Protein AF-0000000067023247 (afdb_homodimer)

InterPro domains:
  IPR000307 Small ribosomal subunit protein bS16 [PF00886] (17-75)
  IPR000307 Small ribosomal subunit protein bS16 [PTHR12919] (14-116)
  IPR023803 Small ribosomal subunit protein bS16 domain superfamily [G3DSA:3.30.1320.10] (2-120)
  IPR023803 Small ribosomal subunit protein bS16 domain superfamily [SSF54565] (12-105)

Organism: Dracunculus medinensis (NCBI:txid318479)

Nearest PDB structures (foldseek):
  6nf8-assembly1_P  TM=7.178E-01  e=1.744E-08  Bos taurus
  7a5g-assembly1_M6  TM=6.606E-01  e=3.686E-08  Homo sapiens
  8phj-assembly1_P  TM=8.901E-01  e=1.219E-05  Escherichia coli
  8a22-assembly1_Bp  TM=8.148E-01  e=5.418E-06  Polytomella magna
  7m4u-assembly1_p  TM=8.679E-01  e=5.447E-05  Acinetobacter baumannii AB0057

Foldseek 3Di:
DFLPQPQWAWEWDWAWDDDPVFTWTWTFTATDCVVHDDHDVRGPDTFWIWGPAADPVGDTDIDGNVVVVCCSCPVRVHHYDLVVLQVVLVVVVVVVPPRDPSVVVVVVVVVVNVVSRVVD/DALPQPQFAWEWDWAWDDDPVFTWTWTFTATDCVVHDDHDVRGPDTFWIWGPAADPVGDTDIDGNVVVVCCSCPVRVHHYDLVVLQVVLVVVVVVVDPRPPSVVVVVVVVVVVVVSRVVD

Solvent-accessible surface area (backbone atoms only — not comparable to full-atom values): 12558 Å² total; per-residue (Å²): 96,72,31,75,69,72,75,74,38,34,28,34,35,77,30,80,48,29,35,91,93,48,62,28,32,31,32,26,34,28,60,26,66,92,78,45,78,88,43,70,51,53,36,75,42,40,35,25,35,39,35,83,58,57,26,80,83,69,42,63,42,55,18,52,15,61,70,59,46,49,43,38,46,68,74,59,57,32,45,69,35,63,72,48,45,35,51,52,24,56,56,45,25,71,72,68,43,80,58,56,53,41,63,54,51,45,47,47,50,49,48,50,50,51,49,44,39,68,73,42,98,75,33,77,68,73,74,75,39,32,30,35,34,78,31,80,47,30,34,91,93,50,61,28,33,30,32,27,33,27,60,24,66,92,78,45,75,89,44,72,49,51,36,76,42,39,34,25,35,38,34,83,58,56,26,80,83,69,41,63,43,56,17,51,16,61,70,58,46,48,43,39,45,70,75,60,56,32,46,68,34,63,71,49,46,36,52,52,24,55,56,46,23,70,72,68,43,79,58,57,53,43,64,55,51,44,48,47,49,49,48,49,50,51,50,45,39,67,71,47

Sequence (240 aa):
MRFAKSIGRPSIGFVLAGCRNRPFYLICVLPDRTLGRHYRGSAIEQVGCFDPLPNFRNEKLVALDIGRLKYWIGVRNANISVSVLELLGKLVGLSGLLPIHPKTYIRSQAYRKAALEAQSMRFAKSIGRPSIGFVLAGCRNRPFYLICVLPDRTLGRHYRGSAIEQVGCFDPLPNFRNEKLVALDIGRLKYWIGVRNANISVSVLELLGKLVGLSGLLPIHPKTYIRSQAYRKAALEAQS

pLDDT: mean 81.83, std 18.12, range [28.64, 98.31]

Radius of gyration: 20.43 Å; Cα contacts (8 Å, |Δi|>4): 451; chains: 2; bounding box: 37×73×38 Å

Structure (mmCIF, N/CA/C/O backbone):
data_AF-0000000067023247-model_v1
#
loop_
_entity.id
_entity.type
_entity.pdbx_description
1 polymer 'Small ribosomal subunit protein bS16m'
#
loop_
_atom_site.group_PDB
_atom_site.id
_atom_site.type_symbol
_atom_site.label_atom_id
_atom_site.label_alt_id
_atom_site.label_comp_id
_atom_site.label_asym_id
_atom_site.label_entity_id
_atom_site.label_seq_id
_atom_site.pdbx_PDB_ins_code
_atom_site.Cartn_x
_atom_site.Cartn_y
_atom_site.Cartn_z
_atom_site.occupancy
_atom_site.B_iso_or_equiv
_atom_site.auth_seq_id
_atom_site.auth_comp_id
_atom_site.auth_asym_id
_atom_site.auth_atom_id
_atom_site.pdbx_PDB_model_num
ATOM 1 N N . MET A 1 1 ? -3.83 37.344 15.828 1 29.16 1 MET A N 1
ATOM 2 C CA . MET A 1 1 ? -4.758 36.25 16.109 1 29.16 1 MET A CA 1
ATOM 3 C C . MET A 1 1 ? -4.328 34.969 15.406 1 29.16 1 MET A C 1
ATOM 5 O O . MET A 1 1 ? -4.223 34.938 14.18 1 29.16 1 MET A O 1
ATOM 9 N N . ARG A 1 2 ? -3.412 34.281 15.852 1 39.38 2 ARG A N 1
ATOM 10 C CA . ARG A 1 2 ? -2.768 33.094 15.258 1 39.38 2 ARG A CA 1
ATOM 11 C C . ARG A 1 2 ? -3.803 32.125 14.703 1 39.38 2 ARG A C 1
ATOM 13 O O . ARG A 1 2 ? -4.844 31.891 15.32 1 39.38 2 ARG A O 1
ATOM 20 N N . PHE A 1 3 ? -4.059 31.938 13.32 1 40.56 3 PHE A N 1
ATOM 21 C CA . PHE A 1 3 ? -4.914 30.953 12.672 1 40.56 3 PHE A CA 1
ATOM 22 C C . PHE A 1 3 ? -5.09 29.719 13.555 1 40.56 3 PHE A C 1
ATOM 24 O O . PHE A 1 3 ? -4.125 29.234 14.156 1 40.56 3 PHE A O 1
ATOM 31 N N . ALA A 1 4 ? -6.145 29.672 14.359 1 42.81 4 ALA A N 1
ATOM 32 C CA . ALA A 1 4 ? -6.527 28.516 15.164 1 42.81 4 ALA A CA 1
ATOM 33 C C . ALA A 1 4 ? -5.973 27.219 14.57 1 42.81 4 ALA A C 1
ATOM 35 O O . ALA A 1 4 ? -6.277 26.875 13.43 1 42.81 4 ALA A O 1
ATOM 36 N N . LYS A 1 5 ? -4.777 26.906 14.672 1 50.34 5 LYS A N 1
ATOM 37 C CA . LYS A 1 5 ? -4.059 25.672 14.344 1 50.34 5 LYS A CA 1
ATOM 38 C C . LYS A 1 5 ? -4.996 24.469 14.375 1 50.34 5 LYS A C 1
ATOM 40 O O . LYS A 1 5 ? -5.84 24.359 15.266 1 50.34 5 LYS A O 1
ATOM 45 N N . SER A 1 6 ? -5.645 24 13.109 1 56.03 6 SER A N 1
ATOM 46 C CA . SER A 1 6 ? -6.383 22.766 12.922 1 56.03 6 SER A CA 1
ATOM 47 C C . SER A 1 6 ? -5.914 21.688 13.891 1 56.03 6 SER A C 1
ATOM 49 O O . SER A 1 6 ? -5.18 20.766 13.508 1 56.03 6 SER A O 1
ATOM 51 N N . ILE A 1 7 ? -5.82 21.969 15.102 1 64.75 7 ILE A N 1
ATOM 52 C CA . ILE A 1 7 ? -5.434 21.031 16.156 1 64.75 7 ILE A CA 1
ATOM 53 C C . ILE A 1 7 ? -6.258 19.75 16.031 1 64.75 7 ILE A C 1
ATOM 55 O O . ILE A 1 7 ? -7.477 19.812 15.867 1 64.75 7 ILE A O 1
ATOM 59 N N . GLY A 1 8 ? -5.699 18.75 15.719 1 80.25 8 GLY A N 1
ATOM 60 C CA . GLY A 1 8 ? -6.371 17.469 15.773 1 80.25 8 GLY A CA 1
ATOM 61 C C . GLY A 1 8 ? -6.695 16.906 14.398 1 80.25 8 GLY A C 1
ATOM 62 O O . GLY A 1 8 ? -7.23 15.805 14.289 1 80.25 8 GLY A O 1
ATOM 63 N N . ARG A 1 9 ? -6.371 17.781 13.367 1 88.31 9 ARG A N 1
ATOM 64 C CA . ARG A 1 9 ? -6.699 17.281 12.031 1 88.31 9 ARG A CA 1
ATOM 65 C C . ARG A 1 9 ? -5.625 16.328 11.523 1 88.31 9 ARG A C 1
ATOM 67 O O . ARG A 1 9 ? -4.438 16.656 11.531 1 88.31 9 ARG A O 1
ATOM 74 N N . PRO A 1 10 ? -6.02 15.188 11.008 1 94.25 10 PRO A N 1
ATOM 75 C CA . PRO A 1 10 ? -5.031 14.234 10.492 1 94.25 10 PRO A CA 1
ATOM 76 C C . PRO A 1 10 ? -4.438 14.672 9.148 1 94.25 10 PRO A C 1
ATOM 78 O O . PRO A 1 10 ? -4.984 15.555 8.484 1 94.25 10 PRO A O 1
ATOM 81 N N . SER A 1 11 ? -3.27 14.188 8.875 1 96.31 11 SER A N 1
ATOM 82 C CA . SER A 1 11 ? -2.617 14.477 7.602 1 96.31 11 SER A CA 1
ATOM 83 C C . SER A 1 11 ? -2.242 13.195 6.871 1 96.31 11 SER A C 1
ATOM 85 O O . SER A 1 11 ? -2.027 12.156 7.5 1 96.31 11 SER A O 1
ATOM 87 N N . ILE A 1 12 ? -2.295 13.312 5.59 1 97.31 12 ILE A N 1
ATOM 88 C CA . ILE A 1 12 ? -1.828 12.219 4.742 1 97.31 12 ILE A CA 1
ATOM 89 C C . ILE A 1 12 ? -0.475 12.578 4.133 1 97.31 12 ILE A C 1
ATOM 91 O O . ILE A 1 12 ? -0.333 13.625 3.496 1 97.31 12 ILE A O 1
ATOM 95 N N . GLY A 1 13 ? 0.523 11.75 4.43 1 97.5 13 GLY A N 1
ATOM 96 C CA . GLY A 1 13 ? 1.868 12.039 3.957 1 97.5 13 GLY A CA 1
ATOM 97 C C . GLY A 1 13 ? 2.693 10.789 3.705 1 97.5 13 GLY A C 1
ATOM 98 O O . GLY A 1 13 ? 2.258 9.68 4.012 1 97.5 13 GLY A O 1
ATOM 99 N N . PHE A 1 14 ? 3.881 11.062 3.154 1 97.06 14 PHE A N 1
ATOM 100 C CA . PHE A 1 14 ? 4.836 9.984 2.936 1 97.06 14 PHE A CA 1
ATOM 101 C C . PHE A 1 14 ? 5.57 9.641 4.227 1 97.06 14 PHE A C 1
ATOM 103 O O . PHE A 1 14 ? 5.93 10.531 4.996 1 97.06 14 PHE A O 1
ATOM 110 N N . VAL A 1 15 ? 5.688 8.383 4.43 1 95.88 15 VAL A N 1
ATOM 111 C CA . VAL A 1 15 ? 6.551 7.867 5.488 1 95.88 15 VAL A CA 1
ATOM 112 C C . VAL A 1 15 ? 7.578 6.91 4.895 1 95.88 15 VAL A C 1
ATOM 114 O O . VAL A 1 15 ? 7.223 5.98 4.164 1 95.88 15 VAL A O 1
ATOM 117 N N . LEU A 1 16 ? 8.836 7.191 5.176 1 93.75 16 LEU A N 1
ATOM 118 C CA . LEU A 1 16 ? 9.891 6.34 4.641 1 93.75 16 LEU A CA 1
ATOM 119 C C . LEU A 1 16 ? 9.875 4.969 5.301 1 93.75 16 LEU A C 1
ATOM 121 O O . LEU A 1 16 ? 9.844 4.867 6.531 1 93.75 16 LEU A O 1
ATOM 125 N N . ALA A 1 17 ? 9.82 3.891 4.531 1 94 17 ALA A N 1
ATOM 126 C CA . ALA A 1 17 ? 9.82 2.527 5.051 1 94 17 ALA A CA 1
ATOM 127 C C . ALA A 1 17 ? 10.984 1.72 4.473 1 94 17 ALA A C 1
ATOM 129 O O . ALA A 1 17 ? 11.336 0.661 5 1 94 17 ALA A O 1
ATOM 130 N N . GLY A 1 18 ? 11.594 2.15 3.436 1 92 18 GLY A N 1
ATOM 131 C CA . GLY A 1 18 ? 12.711 1.453 2.822 1 92 18 GLY A CA 1
ATOM 132 C C . GLY A 1 18 ? 14.031 1.705 3.529 1 92 18 GLY A C 1
ATOM 133 O O . GLY A 1 18 ? 14.055 2.188 4.664 1 92 18 GLY A O 1
ATOM 134 N N . CYS A 1 19 ? 15.094 1.196 2.863 1 92.25 19 CYS A N 1
ATOM 135 C CA . CYS A 1 19 ? 16.453 1.345 3.375 1 92.25 19 CYS A CA 1
ATOM 136 C C . CYS A 1 19 ? 17.172 2.502 2.689 1 92.25 19 CYS A C 1
ATOM 138 O O . CYS A 1 19 ? 16.641 3.082 1.734 1 92.25 19 CYS A O 1
ATOM 140 N N . ARG A 1 20 ? 18.281 2.83 3.154 1 88 20 ARG A N 1
ATOM 141 C CA . ARG A 1 20 ? 19.031 3.982 2.668 1 88 20 ARG A CA 1
ATOM 142 C C . ARG A 1 20 ? 19.281 3.877 1.167 1 88 20 ARG A C 1
ATOM 144 O O . ARG A 1 20 ? 19.078 4.84 0.427 1 88 20 ARG A O 1
ATOM 151 N N . ASN A 1 21 ? 19.656 2.729 0.679 1 89.62 21 ASN A N 1
ATOM 152 C CA . ASN A 1 21 ? 20.047 2.572 -0.722 1 89.62 21 ASN A CA 1
ATOM 153 C C . ASN A 1 21 ? 18.844 2.158 -1.58 1 89.62 21 ASN A C 1
ATOM 155 O O . ASN A 1 21 ? 18.953 2.088 -2.805 1 89.62 21 ASN A O 1
ATOM 159 N N . ARG A 1 22 ? 17.75 1.931 -0.921 1 91.38 22 ARG A N 1
ATOM 160 C CA . ARG A 1 22 ? 16.547 1.548 -1.647 1 91.38 22 ARG A CA 1
ATOM 161 C C . ARG A 1 22 ? 15.297 2.109 -0.972 1 91.38 22 ARG A C 1
ATOM 163 O O . ARG A 1 22 ? 14.531 1.364 -0.356 1 91.38 22 ARG A O 1
ATOM 170 N N . PRO A 1 23 ? 15.172 3.443 -1.161 1 93.62 23 PRO A N 1
ATOM 171 C CA . PRO A 1 23 ? 14.047 4.078 -0.47 1 93.62 23 PRO A CA 1
ATOM 172 C C . PRO A 1 23 ? 12.695 3.564 -0.955 1 93.62 23 PRO A C 1
ATOM 174 O O . PRO A 1 23 ? 12.555 3.182 -2.119 1 93.62 23 PRO A O 1
ATOM 177 N N . PHE A 1 24 ? 11.781 3.504 -0.102 1 94.62 24 PHE A N 1
ATOM 178 C CA . PHE A 1 24 ? 10.391 3.133 -0.309 1 94.62 24 PHE A CA 1
ATOM 179 C C . PHE A 1 24 ? 9.477 3.924 0.618 1 94.62 24 PHE A C 1
ATOM 181 O O . PHE A 1 24 ? 9.789 4.121 1.792 1 94.62 24 PHE A O 1
ATOM 188 N N . TYR A 1 25 ? 8.312 4.336 0.04 1 96.69 25 TYR A N 1
ATOM 189 C CA . TYR A 1 25 ? 7.48 5.23 0.833 1 96.69 25 TYR A CA 1
ATOM 190 C C . TYR A 1 25 ? 6.098 4.633 1.059 1 96.69 25 TYR A C 1
ATOM 192 O O . TYR A 1 25 ? 5.52 4.027 0.151 1 96.69 25 TYR A O 1
ATOM 200 N N . LEU A 1 26 ? 5.664 4.832 2.262 1 97.25 26 LEU A N 1
ATOM 201 C CA . LEU A 1 26 ? 4.273 4.555 2.607 1 97.25 26 LEU A CA 1
ATOM 202 C C . LEU A 1 26 ? 3.438 5.828 2.557 1 97.25 26 LEU A C 1
ATOM 204 O O . LEU A 1 26 ? 3.959 6.926 2.758 1 97.25 26 LEU A O 1
ATOM 208 N N . ILE A 1 27 ? 2.279 5.621 2.137 1 98.19 27 ILE A N 1
ATOM 209 C CA . ILE A 1 27 ? 1.305 6.695 2.271 1 98.19 27 ILE A CA 1
ATOM 210 C C . ILE A 1 27 ? 0.433 6.453 3.502 1 98.19 27 ILE A C 1
ATOM 212 O O . ILE A 1 27 ? -0.357 5.504 3.533 1 98.19 27 ILE A O 1
ATOM 216 N N . CYS A 1 28 ? 0.619 7.352 4.516 1 98.19 28 CYS A N 1
ATOM 217 C CA . CYS A 1 28 ? -0.005 7.102 5.812 1 98.19 28 CYS A CA 1
ATOM 218 C C . CYS A 1 28 ? -0.865 8.281 6.238 1 98.19 28 CYS A C 1
ATOM 220 O O . CYS A 1 28 ? -0.624 9.414 5.816 1 98.19 28 CYS A O 1
ATOM 222 N N . VAL A 1 29 ? -1.883 7.902 6.984 1 97.75 29 VAL A N 1
ATOM 223 C CA . VAL A 1 29 ? -2.609 8.906 7.754 1 97.75 29 VAL A CA 1
ATOM 224 C C . VAL A 1 29 ? -1.9 9.148 9.086 1 97.75 29 VAL A C 1
ATOM 226 O O . VAL A 1 29 ? -1.659 8.211 9.852 1 97.75 29 VAL A O 1
ATOM 229 N N . LEU A 1 30 ? -1.548 10.344 9.328 1 96.69 30 LEU A N 1
ATOM 230 C CA . LEU A 1 30 ? -0.732 10.719 10.477 1 96.69 30 LEU A CA 1
ATOM 231 C C . LEU A 1 30 ? -1.476 11.703 11.375 1 96.69 30 LEU A C 1
ATOM 233 O O . LEU A 1 30 ? -2.26 12.523 10.883 1 96.69 30 LEU A O 1
ATOM 237 N N . PRO A 1 31 ? -1.263 11.547 12.641 1 93.5 31 PRO A N 1
ATOM 238 C CA . PRO A 1 31 ? -1.896 12.531 13.523 1 93.5 31 PRO A CA 1
ATOM 239 C C . PRO A 1 31 ? -1.37 13.945 13.305 1 93.5 31 PRO A C 1
ATOM 241 O O . PRO A 1 31 ? -0.383 14.141 12.586 1 93.5 31 PRO A O 1
ATOM 244 N N . ASP A 1 32 ? -2.072 14.844 13.914 1 89.25 32 ASP A N 1
ATOM 245 C CA . ASP A 1 32 ? -1.633 16.234 13.836 1 89.25 32 ASP A CA 1
ATOM 246 C C . ASP A 1 32 ? -0.176 16.375 14.273 1 89.25 32 ASP A C 1
ATOM 248 O O . ASP A 1 32 ? 0.246 15.75 15.25 1 89.25 32 ASP A O 1
ATOM 252 N N . ARG A 1 33 ? 0.576 17.094 13.555 1 83.19 33 ARG A N 1
ATOM 253 C CA . ARG A 1 33 ? 2 17.281 13.812 1 83.19 33 ARG A CA 1
ATOM 254 C C . ARG A 1 33 ? 2.238 17.828 15.219 1 83.19 33 ARG A C 1
ATOM 256 O O . ARG A 1 33 ? 3.305 17.625 15.797 1 83.19 33 ARG A O 1
ATOM 263 N N . THR A 1 34 ? 1.235 18.562 15.75 1 82.75 34 THR A N 1
ATOM 264 C CA . THR A 1 34 ? 1.346 19.141 17.094 1 82.75 34 THR A CA 1
ATOM 265 C C . THR A 1 34 ? 1.384 18.047 18.156 1 82.75 34 THR A C 1
ATOM 267 O O . THR A 1 34 ? 1.845 18.281 19.266 1 82.75 34 THR A O 1
ATOM 270 N N . LEU A 1 35 ? 0.982 16.891 17.719 1 78.94 35 LEU A N 1
ATOM 271 C CA . LEU A 1 35 ? 0.864 15.805 18.672 1 78.94 35 LEU A CA 1
ATOM 272 C C . LEU A 1 35 ? 2.137 14.961 18.703 1 78.94 35 LEU A C 1
ATOM 274 O O . LEU A 1 35 ? 2.355 14.188 19.641 1 78.94 35 LEU A O 1
ATOM 278 N N . GLY A 1 36 ? 3.033 15.117 17.625 1 80.44 36 GLY A N 1
ATOM 279 C CA . GLY A 1 36 ? 4.266 14.344 17.641 1 80.44 36 GLY A CA 1
ATOM 280 C C . GLY A 1 36 ? 4.922 14.227 16.281 1 80.44 36 GLY A C 1
ATOM 281 O O . GLY A 1 36 ? 4.418 14.766 15.297 1 80.44 36 GLY A O 1
ATOM 282 N N . ARG A 1 37 ? 6.023 13.5 16.359 1 86.75 37 ARG A N 1
ATOM 283 C CA . ARG A 1 37 ? 6.777 13.266 15.141 1 86.75 37 ARG A CA 1
ATOM 284 C C . ARG A 1 37 ? 6.055 12.273 14.234 1 86.75 37 ARG A C 1
ATOM 286 O O . ARG A 1 37 ? 5.414 11.344 14.719 1 86.75 37 ARG A O 1
ATOM 293 N N . HIS A 1 38 ? 6.211 12.57 12.977 1 91 38 HIS A N 1
ATOM 294 C CA . HIS A 1 38 ? 5.656 11.656 11.984 1 91 38 HIS A CA 1
ATOM 295 C C . HIS A 1 38 ? 6.652 10.562 11.625 1 91 38 HIS A C 1
ATOM 297 O O . HIS A 1 38 ? 7.77 10.852 11.195 1 91 38 HIS A O 1
ATOM 303 N N . TYR A 1 39 ? 6.281 9.406 11.914 1 90 39 TYR A N 1
ATOM 304 C CA . TYR A 1 39 ? 7.062 8.234 11.547 1 90 39 TYR A CA 1
ATOM 305 C C . TYR A 1 39 ? 6.168 7.008 11.406 1 90 39 TYR A C 1
ATOM 307 O O . TYR A 1 39 ? 4.953 7.09 11.594 1 90 39 TYR A O 1
ATOM 315 N N . ARG A 1 40 ? 6.656 5.969 11.047 1 91.38 40 ARG A N 1
ATOM 316 C CA . ARG A 1 40 ? 5.879 4.781 10.711 1 91.38 40 ARG A CA 1
ATOM 317 C C . ARG A 1 40 ? 5.055 4.312 11.906 1 91.38 40 ARG A C 1
ATOM 319 O O . ARG A 1 40 ? 3.893 3.93 11.75 1 91.38 40 ARG A O 1
ATOM 326 N N . GLY A 1 41 ? 5.629 4.344 13.047 1 90.12 41 GLY A N 1
ATOM 327 C CA . GLY A 1 41 ? 4.957 3.893 14.258 1 90.12 41 GLY A CA 1
ATOM 328 C C . GLY A 1 41 ? 3.846 4.824 14.703 1 90.12 41 GLY A C 1
ATOM 329 O O . GLY A 1 41 ? 2.977 4.43 15.484 1 90.12 41 GLY A O 1
ATOM 330 N N . SER A 1 42 ? 3.781 6.047 14.227 1 92.12 42 SER A N 1
ATOM 331 C CA . SER A 1 42 ? 2.785 7.027 14.656 1 92.12 42 SER A CA 1
ATOM 332 C C . SER A 1 42 ? 1.592 7.051 13.703 1 92.12 42 SER A C 1
ATOM 334 O O . SER A 1 42 ? 0.608 7.75 13.953 1 92.12 42 SER A O 1
ATOM 336 N N . ALA A 1 43 ? 1.668 6.254 12.641 1 95.69 43 ALA A N 1
ATOM 337 C CA . ALA A 1 43 ? 0.615 6.258 11.625 1 95.69 43 ALA A CA 1
ATOM 338 C C . ALA A 1 43 ? -0.703 5.75 12.203 1 95.69 43 ALA A C 1
ATOM 340 O O . ALA A 1 43 ? -0.726 4.75 12.922 1 95.69 43 ALA A O 1
ATOM 341 N N . ILE A 1 44 ? -1.729 6.438 11.906 1 94.62 44 ILE A N 1
ATOM 342 C CA . ILE A 1 44 ? -3.076 6.027 12.289 1 94.62 44 ILE A CA 1
ATOM 343 C C . ILE A 1 44 ? -3.562 4.918 11.367 1 94.62 44 ILE A C 1
ATOM 345 O O . ILE A 1 44 ? -4.172 3.945 11.82 1 94.62 44 ILE A O 1
ATOM 349 N N . GLU A 1 45 ? -3.309 5.098 10.102 1 96 45 GLU A N 1
ATOM 350 C CA . GLU A 1 45 ? -3.719 4.18 9.047 1 96 45 GLU A CA 1
ATOM 351 C C . GLU A 1 45 ? -2.758 4.234 7.859 1 96 45 GLU A C 1
ATOM 353 O O . GLU A 1 45 ? -2.127 5.266 7.613 1 96 45 GLU A O 1
ATOM 358 N N . GLN A 1 46 ? -2.584 3.143 7.27 1 97.19 46 GLN A N 1
ATOM 359 C CA . GLN A 1 46 ? -1.882 3.094 5.992 1 97.19 46 GLN A CA 1
ATOM 360 C C . GLN A 1 46 ? -2.865 3.033 4.828 1 97.19 46 GLN A C 1
ATOM 362 O O . GLN A 1 46 ? -3.748 2.172 4.797 1 97.19 46 GLN A O 1
ATOM 367 N N . VAL A 1 47 ? -2.68 3.949 3.818 1 98.19 47 VAL A N 1
ATOM 368 C CA . VAL A 1 47 ? -3.674 4.004 2.754 1 98.19 47 VAL A CA 1
ATOM 369 C C . VAL A 1 47 ? -3.02 3.67 1.416 1 98.19 47 VAL A C 1
ATOM 371 O O . VAL A 1 47 ? -3.693 3.604 0.386 1 98.19 47 VAL A O 1
ATOM 374 N N . GLY A 1 48 ? -1.673 3.439 1.489 1 98.31 48 GLY A N 1
ATOM 375 C CA . GLY A 1 48 ? -1.012 3.07 0.248 1 98.31 48 GLY A CA 1
ATOM 376 C C . GLY A 1 48 ? 0.495 2.963 0.383 1 98.31 48 GLY A C 1
ATOM 377 O O . GLY A 1 48 ? 1.027 2.996 1.495 1 98.31 48 GLY A O 1
ATOM 378 N N . CYS A 1 49 ? 1.146 2.727 -0.751 1 97.38 49 CYS A N 1
ATOM 379 C CA . CYS A 1 49 ? 2.6 2.662 -0.852 1 97.38 49 CYS A CA 1
ATOM 380 C C . CYS A 1 49 ? 3.072 3.133 -2.223 1 97.38 49 CYS A C 1
ATOM 382 O O . CYS A 1 49 ? 2.301 3.137 -3.184 1 97.38 49 CYS A O 1
ATOM 384 N N . PHE A 1 50 ? 4.242 3.57 -2.219 1 96.31 50 PHE A N 1
ATOM 385 C CA . PHE A 1 50 ? 4.816 4.148 -3.426 1 96.31 50 PHE A CA 1
ATOM 386 C C . PHE A 1 50 ? 6.289 3.781 -3.555 1 96.31 50 PHE A C 1
ATOM 388 O O . PHE A 1 50 ? 7.082 4.031 -2.643 1 96.31 50 PHE A O 1
ATOM 395 N N . ASP A 1 51 ? 6.637 3.223 -4.688 1 94.56 51 ASP A N 1
ATOM 396 C CA . ASP A 1 51 ? 8.031 2.922 -5.008 1 94.56 51 ASP A CA 1
ATOM 397 C C . ASP A 1 51 ? 8.602 3.945 -5.988 1 94.56 51 ASP A C 1
ATOM 399 O O . ASP A 1 51 ? 8.211 3.975 -7.156 1 94.56 51 ASP A O 1
ATOM 403 N N . PRO A 1 52 ? 9.531 4.797 -5.477 1 93 52 PRO A N 1
ATOM 404 C CA . PRO A 1 52 ? 10.062 5.852 -6.344 1 93 52 PRO A CA 1
ATOM 405 C C . PRO A 1 52 ? 11 5.316 -7.422 1 93 52 PRO A C 1
ATOM 407 O O . PRO A 1 52 ? 11.336 6.035 -8.367 1 93 52 PRO A O 1
ATOM 410 N N . LEU A 1 53 ? 11.453 4.09 -7.234 1 90.81 53 LEU A N 1
ATOM 411 C CA . LEU A 1 53 ? 12.359 3.506 -8.219 1 90.81 53 LEU A CA 1
ATOM 412 C C . LEU A 1 53 ? 11.586 2.715 -9.266 1 90.81 53 LEU A C 1
ATOM 414 O O . LEU A 1 53 ? 10.688 1.941 -8.93 1 90.81 53 LEU A O 1
ATOM 418 N N . PRO A 1 54 ? 11.992 2.885 -10.508 1 89.44 54 PRO A N 1
ATOM 419 C CA . PRO A 1 54 ? 11.266 2.195 -11.578 1 89.44 54 PRO A CA 1
ATOM 420 C C . PRO A 1 54 ? 11.469 0.683 -11.555 1 89.44 54 PRO A C 1
ATOM 422 O O . PRO A 1 54 ? 12.531 0.21 -11.133 1 89.44 54 PRO A O 1
ATOM 425 N N . ASN A 1 55 ? 10.43 -0.114 -11.953 1 86.56 55 ASN A N 1
ATOM 426 C CA . ASN A 1 55 ? 10.555 -1.559 -12.117 1 86.56 55 ASN A CA 1
ATOM 427 C C . ASN A 1 55 ? 11.219 -1.92 -13.438 1 86.56 55 ASN A C 1
ATOM 429 O O . ASN A 1 55 ? 11.789 -1.056 -14.102 1 86.56 55 ASN A O 1
ATOM 433 N N . PHE A 1 56 ? 11.211 -3.201 -13.68 1 84.69 56 PHE A N 1
ATOM 434 C CA . PHE A 1 56 ? 11.875 -3.691 -14.883 1 84.69 56 PHE A CA 1
ATOM 435 C C . PHE A 1 56 ? 11.219 -3.105 -16.125 1 84.69 56 PHE A C 1
ATOM 437 O O . PHE A 1 56 ? 11.852 -3.041 -17.188 1 84.69 56 PHE A O 1
ATOM 444 N N . ARG A 1 57 ? 10.039 -2.645 -16.078 1 87.75 57 ARG A N 1
ATOM 445 C CA . ARG A 1 57 ? 9.328 -2.029 -17.188 1 87.75 57 ARG A CA 1
ATOM 446 C C . ARG A 1 57 ? 9.477 -0.511 -17.172 1 87.75 57 ARG A C 1
ATOM 448 O O . ARG A 1 57 ? 8.711 0.205 -17.812 1 87.75 57 ARG A O 1
ATOM 455 N N . ASN A 1 58 ? 10.219 0.081 -16.312 1 89.25 58 ASN A N 1
ATOM 456 C CA . ASN A 1 58 ? 10.484 1.508 -16.172 1 89.25 58 ASN A CA 1
ATOM 457 C C . ASN A 1 58 ? 9.266 2.248 -15.617 1 89.25 58 ASN A C 1
ATOM 459 O O . ASN A 1 58 ? 9 3.387 -16.016 1 89.25 58 ASN A O 1
ATOM 463 N N . GLU A 1 59 ? 8.508 1.566 -14.82 1 89.19 59 GLU A N 1
ATOM 464 C CA . GLU A 1 59 ? 7.32 2.139 -14.195 1 89.19 59 GLU A CA 1
ATOM 465 C C . GLU A 1 59 ? 7.48 2.221 -12.68 1 89.19 59 GLU A C 1
ATOM 467 O O . GLU A 1 59 ? 8.078 1.336 -12.062 1 89.19 59 GLU A O 1
ATOM 472 N N . LYS A 1 60 ? 6.969 3.357 -12.219 1 90.69 60 LYS A N 1
ATOM 473 C CA . LYS A 1 60 ? 6.898 3.461 -10.758 1 90.69 60 LYS A CA 1
ATOM 474 C C . LYS A 1 60 ? 5.605 2.852 -10.227 1 90.69 60 LYS A C 1
ATOM 476 O O . LYS A 1 60 ? 4.52 3.152 -10.727 1 90.69 60 LYS A O 1
ATOM 481 N N . LEU A 1 61 ? 5.789 2.02 -9.312 1 94.38 61 LEU A N 1
ATOM 482 C CA . LEU A 1 61 ? 4.637 1.272 -8.82 1 94.38 61 LEU A CA 1
ATOM 483 C C . LEU A 1 61 ? 4.016 1.963 -7.613 1 94.38 61 LEU A C 1
ATOM 485 O O . LEU A 1 61 ? 4.73 2.48 -6.75 1 94.38 61 LEU A O 1
ATOM 489 N N . VAL A 1 62 ? 2.672 2.006 -7.645 1 96.06 62 VAL A N 1
ATOM 490 C CA . VAL A 1 62 ? 1.894 2.611 -6.566 1 96.06 62 VAL A CA 1
ATOM 491 C C . VA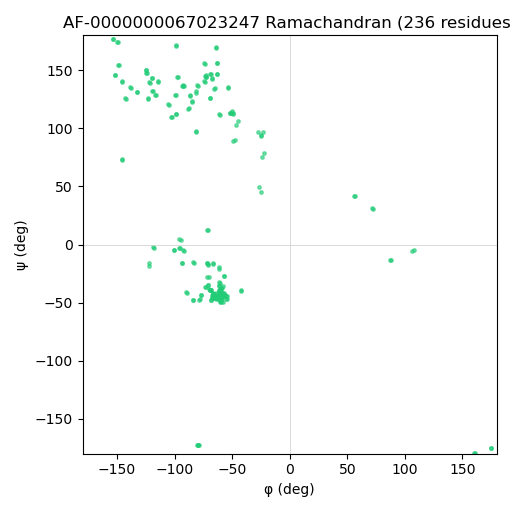L A 1 62 ? 0.67 1.748 -6.266 1 96.06 62 VAL A C 1
ATOM 493 O O . VAL A 1 62 ? 0.044 1.207 -7.18 1 96.06 62 VAL A O 1
ATOM 496 N N . ALA A 1 63 ? 0.41 1.539 -5.051 1 97.69 63 ALA A N 1
ATOM 497 C CA . ALA A 1 63 ? -0.854 0.949 -4.613 1 97.69 63 ALA A CA 1
ATOM 498 C C . ALA A 1 63 ? -1.61 1.896 -3.688 1 97.69 63 ALA A C 1
ATOM 500 O O . ALA A 1 63 ? -1.024 2.477 -2.77 1 97.69 63 ALA A O 1
ATOM 501 N N . LEU A 1 64 ? -2.879 2.043 -3.988 1 97.75 64 LEU A N 1
ATOM 502 C CA . LEU A 1 64 ? -3.697 2.953 -3.195 1 97.75 64 LEU A CA 1
ATOM 503 C C . LEU A 1 64 ? -5.012 2.293 -2.795 1 97.75 64 LEU A C 1
ATOM 505 O O . LEU A 1 64 ? -5.652 1.631 -3.613 1 97.75 64 LEU A O 1
ATOM 509 N N . ASP A 1 65 ? -5.27 2.426 -1.527 1 97.25 65 ASP A N 1
ATOM 510 C CA . ASP A 1 65 ? -6.625 2.146 -1.072 1 97.25 65 ASP A CA 1
ATOM 511 C C . ASP A 1 65 ? -7.543 3.346 -1.31 1 97.25 65 ASP A C 1
ATOM 513 O O . ASP A 1 65 ? -7.68 4.211 -0.441 1 97.25 65 ASP A O 1
ATOM 517 N N . ILE A 1 66 ? -8.234 3.312 -2.332 1 95.5 66 ILE A N 1
ATOM 518 C CA . ILE A 1 66 ? -9 4.473 -2.789 1 95.5 66 ILE A CA 1
ATOM 519 C C . ILE A 1 66 ? -10.148 4.746 -1.826 1 95.5 66 ILE A C 1
ATOM 521 O O . ILE A 1 66 ? -10.477 5.902 -1.547 1 95.5 66 ILE A O 1
ATOM 525 N N . GLY A 1 67 ? -10.773 3.742 -1.341 1 94.69 67 GLY A N 1
ATOM 526 C CA . GLY A 1 67 ? -11.844 3.934 -0.379 1 94.69 67 GLY A CA 1
ATOM 527 C C . GLY A 1 67 ? -11.406 4.68 0.866 1 94.69 67 GLY A C 1
ATOM 528 O O . GLY A 1 67 ? -12.055 5.641 1.281 1 94.69 67 GLY A O 1
ATOM 529 N N . ARG A 1 68 ? -10.281 4.289 1.387 1 96.75 68 ARG A N 1
ATOM 530 C CA . ARG A 1 68 ? -9.773 4.918 2.602 1 96.75 68 ARG A CA 1
ATOM 531 C C . ARG A 1 68 ? -9.242 6.32 2.314 1 96.75 68 ARG A C 1
ATOM 533 O O . ARG A 1 68 ? -9.391 7.227 3.137 1 96.75 68 ARG A O 1
ATOM 540 N N . LEU A 1 69 ? -8.648 6.422 1.158 1 97 69 LEU A N 1
ATOM 541 C CA . LEU A 1 69 ? -8.18 7.746 0.763 1 97 69 LEU A CA 1
ATOM 542 C C . LEU A 1 69 ? -9.344 8.734 0.678 1 97 69 LEU A C 1
ATOM 544 O O . LEU A 1 69 ? -9.266 9.836 1.226 1 97 69 LEU A O 1
ATOM 548 N N . LYS A 1 70 ? -10.398 8.344 0.079 1 95.44 70 LYS A N 1
ATOM 549 C CA . LYS A 1 70 ? -11.578 9.188 -0.064 1 95.44 70 LYS A CA 1
ATOM 55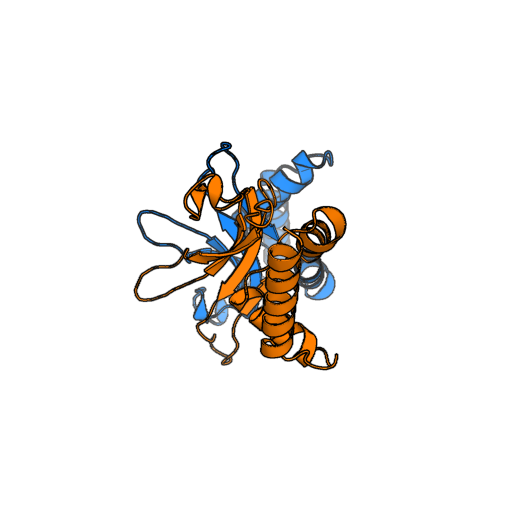0 C C . LYS A 1 70 ? -12.188 9.516 1.296 1 95.44 70 LYS A C 1
ATOM 552 O O . LYS A 1 70 ? -12.625 10.648 1.53 1 95.44 70 LYS A O 1
ATOM 557 N N . TYR A 1 71 ? -12.25 8.617 2.123 1 97.25 71 TYR A N 1
ATOM 558 C CA . TYR A 1 71 ? -12.797 8.805 3.463 1 97.25 71 TYR A CA 1
ATOM 559 C C . TYR A 1 71 ? -12.016 9.875 4.223 1 97.25 71 TYR A C 1
ATOM 561 O O . TYR A 1 71 ? -12.609 10.805 4.777 1 97.25 71 TYR A O 1
ATOM 569 N N . TRP A 1 72 ? -10.742 9.781 4.238 1 96.81 72 TRP A N 1
ATOM 570 C CA . TRP A 1 72 ? -9.906 10.68 5.027 1 96.81 72 TRP A CA 1
ATOM 571 C C . TRP A 1 72 ? -9.898 12.086 4.426 1 96.81 72 TRP A C 1
ATOM 573 O O . TRP A 1 72 ? -9.836 13.078 5.156 1 96.81 72 TRP A O 1
ATOM 583 N N . ILE A 1 73 ? -9.961 12.109 3.146 1 94.62 73 ILE A N 1
ATOM 584 C CA . ILE A 1 73 ? -9.945 13.406 2.479 1 94.62 73 ILE A CA 1
ATOM 585 C C . ILE A 1 73 ? -11.328 14.047 2.566 1 94.62 73 ILE A C 1
ATOM 587 O O . ILE A 1 73 ? -11.461 15.211 2.941 1 94.62 73 ILE A O 1
ATOM 591 N N . GLY A 1 74 ? -12.336 13.344 2.279 1 94.62 74 GLY A N 1
ATOM 5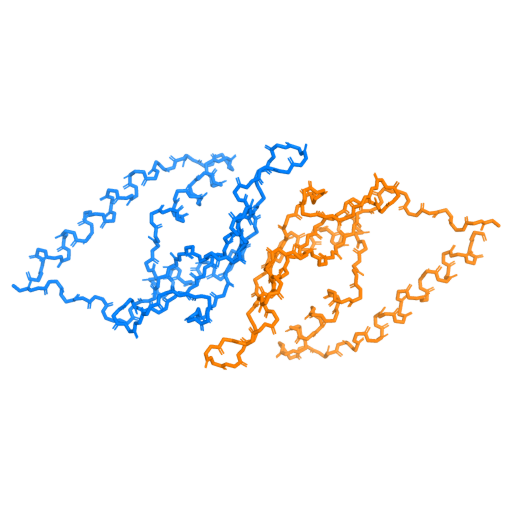92 C CA . GLY A 1 74 ? -13.688 13.875 2.17 1 94.62 74 GLY A CA 1
ATOM 593 C C . GLY A 1 74 ? -14.398 13.977 3.508 1 94.62 74 GLY A C 1
ATOM 594 O O . GLY A 1 74 ? -14.984 15.016 3.824 1 94.62 74 GLY A O 1
ATOM 595 N N . VAL A 1 75 ? -14.367 13.008 4.277 1 94.25 75 VAL A N 1
ATOM 596 C CA . VAL A 1 75 ? -15.164 12.914 5.496 1 94.25 75 VAL A CA 1
ATOM 597 C C . VAL A 1 75 ? -14.383 13.508 6.668 1 94.25 75 VAL A C 1
ATOM 599 O O . VAL A 1 75 ? -14.93 14.281 7.457 1 94.25 75 VAL A O 1
ATOM 602 N N . ARG A 1 76 ? -13.102 13.234 6.734 1 94.81 76 ARG A N 1
ATOM 603 C CA . ARG A 1 76 ? -12.336 13.633 7.91 1 94.81 76 ARG A CA 1
ATOM 604 C C . ARG A 1 76 ? -11.539 14.906 7.637 1 94.81 76 ARG A C 1
ATOM 606 O O . ARG A 1 76 ? -10.836 15.406 8.516 1 94.81 76 ARG A O 1
ATOM 613 N N . ASN A 1 77 ? -11.602 15.352 6.406 1 93.94 77 ASN A N 1
ATOM 614 C CA . ASN A 1 77 ? -10.977 16.609 6.023 1 93.94 77 ASN A CA 1
ATOM 615 C C . ASN A 1 77 ? -9.484 16.609 6.359 1 93.94 77 ASN A C 1
ATOM 617 O O . ASN A 1 77 ? -8.977 17.578 6.918 1 93.94 77 ASN A O 1
ATOM 621 N N . ALA A 1 78 ? -8.891 15.461 6.07 1 95.56 78 ALA A N 1
ATOM 622 C CA . ALA A 1 78 ? -7.457 15.344 6.336 1 95.56 78 ALA A CA 1
ATOM 623 C C . ALA A 1 78 ? -6.648 16.25 5.406 1 95.56 78 ALA A C 1
ATOM 625 O O . ALA A 1 78 ? -6.969 16.375 4.223 1 95.56 78 ALA A O 1
ATOM 626 N N . ASN A 1 79 ? -5.578 16.812 5.98 1 94.56 79 ASN A N 1
ATOM 627 C CA . ASN A 1 79 ? -4.621 17.547 5.152 1 94.56 79 ASN A CA 1
ATOM 628 C C . ASN A 1 79 ? -3.771 16.594 4.316 1 94.56 79 ASN A C 1
ATOM 630 O O . ASN A 1 79 ? -3.43 15.5 4.766 1 94.56 79 ASN A O 1
ATOM 634 N N . ILE A 1 80 ? -3.447 17.062 3.088 1 95.25 80 ILE A N 1
ATOM 635 C CA . ILE A 1 80 ? -2.615 16.25 2.213 1 95.25 80 ILE A CA 1
ATOM 636 C C . ILE A 1 80 ? -1.293 16.953 1.942 1 95.25 80 ILE A C 1
ATOM 638 O O . ILE A 1 80 ? -1.279 18.141 1.584 1 95.25 80 ILE A O 1
ATOM 642 N N . SER A 1 81 ? -0.262 16.234 2.164 1 95.38 81 SER A N 1
ATOM 643 C CA . SER A 1 81 ? 1.038 16.828 1.882 1 95.38 81 SER A CA 1
ATOM 644 C C . SER A 1 81 ? 1.193 17.141 0.397 1 95.38 81 SER A C 1
ATOM 646 O O . SER A 1 81 ? 0.555 16.5 -0.446 1 95.38 81 SER A O 1
ATOM 648 N N . VAL A 1 82 ? 2.039 18.062 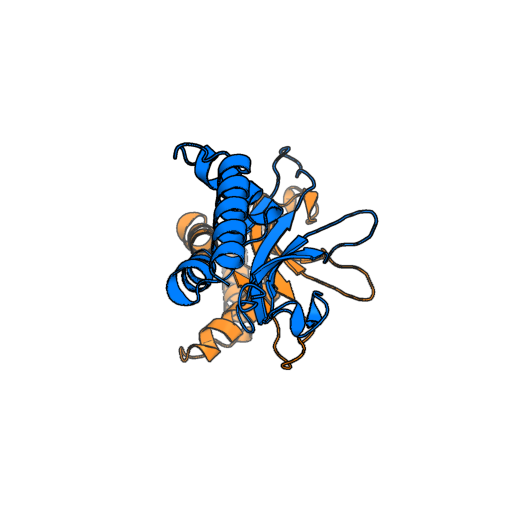0.071 1 93.38 82 VAL A N 1
ATOM 649 C CA . VAL A 1 82 ? 2.275 18.5 -1.3 1 93.38 82 VAL A CA 1
ATOM 650 C C . VAL A 1 82 ? 2.811 17.344 -2.133 1 93.38 82 VAL A C 1
ATOM 652 O O . VAL A 1 82 ? 2.385 17.141 -3.273 1 93.38 82 VAL A O 1
ATOM 655 N N . SER A 1 83 ? 3.756 16.609 -1.588 1 94.69 83 SER A N 1
ATOM 656 C CA . SER A 1 83 ? 4.359 15.484 -2.307 1 94.69 83 SER A CA 1
ATOM 657 C C . SER A 1 83 ? 3.32 14.43 -2.656 1 94.69 83 SER A C 1
ATOM 659 O O . SER A 1 83 ? 3.344 13.867 -3.752 1 94.69 83 SER A O 1
ATOM 661 N N . VAL A 1 84 ? 2.387 14.148 -1.71 1 96.5 84 VAL A N 1
ATOM 662 C CA . VAL A 1 84 ? 1.329 13.18 -1.974 1 96.5 84 VAL A CA 1
ATOM 663 C C . VAL A 1 84 ? 0.366 13.742 -3.02 1 96.5 84 VAL A C 1
ATOM 665 O O . VAL A 1 84 ? -0.081 13.016 -3.91 1 96.5 84 VAL A O 1
ATOM 668 N N . LEU A 1 85 ? 0.096 14.984 -2.924 1 94.12 85 LEU A N 1
ATOM 669 C CA . LEU A 1 85 ? -0.778 15.633 -3.895 1 94.12 85 LEU A CA 1
ATOM 670 C C . LEU A 1 85 ? -0.199 15.531 -5.301 1 94.12 85 LEU A C 1
ATOM 672 O O . LEU A 1 85 ? -0.93 15.266 -6.262 1 94.12 85 LEU A O 1
ATOM 676 N N . GLU A 1 86 ? 1.023 15.766 -5.383 1 92.88 86 GLU A N 1
ATOM 677 C CA . GLU A 1 86 ? 1.699 15.656 -6.676 1 92.88 86 GLU A CA 1
ATOM 678 C C . GLU A 1 86 ? 1.586 14.242 -7.238 1 92.88 86 GLU A C 1
ATOM 680 O O . GLU A 1 86 ? 1.327 14.062 -8.43 1 92.88 86 GLU A O 1
ATOM 685 N N . LEU A 1 87 ? 1.8 13.297 -6.383 1 92.88 87 LEU A N 1
ATOM 686 C CA . LEU A 1 87 ? 1.682 11.906 -6.793 1 92.88 87 LEU A CA 1
ATOM 687 C C . LEU A 1 87 ? 0.27 11.602 -7.281 1 92.88 87 LEU A C 1
ATOM 689 O O . LEU A 1 87 ? 0.092 11.016 -8.352 1 92.88 87 LEU A O 1
ATOM 693 N N . LEU A 1 88 ? -0.716 11.992 -6.477 1 93.12 88 LEU A N 1
ATOM 694 C CA . LEU A 1 88 ? -2.111 11.758 -6.828 1 93.12 88 LEU A CA 1
ATOM 695 C C . LEU A 1 88 ? -2.471 12.461 -8.133 1 93.12 88 LEU A C 1
ATOM 697 O O . LEU A 1 88 ? -3.207 11.914 -8.961 1 93.12 88 LEU A O 1
ATOM 701 N N . GLY A 1 89 ? -1.955 13.648 -8.281 1 90.56 89 GLY A N 1
ATOM 702 C CA . GLY A 1 89 ? -2.172 14.391 -9.516 1 90.56 89 GLY A CA 1
ATOM 703 C C . GLY A 1 89 ? -1.637 13.68 -10.742 1 90.56 89 GLY A C 1
ATOM 704 O O . GLY A 1 89 ? -2.305 13.625 -11.773 1 90.56 89 GLY A O 1
ATOM 705 N N . LYS A 1 90 ? -0.473 13.18 -10.656 1 86.75 90 LYS A N 1
ATOM 706 C CA . LYS A 1 90 ? 0.145 12.445 -11.758 1 86.75 90 LYS A CA 1
ATOM 707 C C . LYS A 1 90 ? -0.674 11.211 -12.117 1 86.75 90 LYS A C 1
ATOM 709 O O . LYS A 1 90 ? -0.822 10.883 -13.297 1 86.75 90 LYS A O 1
ATOM 714 N N . LEU A 1 91 ? -1.187 10.539 -11.086 1 87 91 LEU A N 1
ATOM 715 C CA . LEU A 1 91 ? -1.976 9.328 -11.297 1 87 91 LEU A CA 1
ATOM 716 C C . LEU A 1 91 ? -3.305 9.664 -11.969 1 87 91 LEU A C 1
ATOM 718 O O . LEU A 1 91 ? -3.742 8.945 -12.875 1 87 91 LEU A O 1
ATOM 722 N N . VAL A 1 92 ? -3.971 10.656 -11.445 1 82.06 92 VAL A N 1
ATOM 723 C CA . VAL A 1 92 ? -5.266 11.07 -11.969 1 82.06 92 VAL A CA 1
ATOM 724 C C . VAL A 1 92 ? -5.094 11.656 -13.367 1 82.06 92 VAL A C 1
ATOM 726 O O . VAL A 1 92 ? -5.918 11.414 -14.25 1 82.06 92 VAL A O 1
ATOM 729 N N . GLY A 1 93 ? -4.113 12.516 -13.539 1 74.94 93 GLY A N 1
ATOM 730 C CA . GLY A 1 93 ? -3.84 13.086 -14.844 1 74.94 93 GLY A CA 1
ATOM 731 C C . GLY A 1 93 ? -3.629 12.039 -15.922 1 74.94 93 GLY A C 1
ATOM 732 O O . GLY A 1 93 ? -4.117 12.188 -17.047 1 74.94 93 GLY A O 1
ATOM 733 N N . LEU A 1 94 ? -2.896 11.047 -15.633 1 65.56 94 LEU A N 1
ATOM 734 C CA . LEU A 1 94 ? -2.66 9.953 -16.578 1 65.56 94 LEU A CA 1
ATOM 735 C C . LEU A 1 94 ? -3.967 9.25 -16.938 1 65.56 94 LEU A C 1
ATOM 737 O O . LEU A 1 94 ? -4.094 8.68 -18.016 1 65.56 94 LEU A O 1
ATOM 741 N N . SER A 1 95 ? -4.898 9.234 -15.875 1 63.75 95 SER A N 1
ATOM 742 C CA . SER A 1 95 ? -6.176 8.578 -16.156 1 63.75 95 SER A CA 1
ATOM 743 C C . SER A 1 95 ? -7.035 9.414 -17.094 1 63.75 95 SER A C 1
ATOM 745 O O . SER A 1 95 ? -8.141 9 -17.453 1 63.75 95 SER A O 1
ATOM 747 N N . GLY A 1 96 ? -6.41 10.43 -17.703 1 56.66 96 GLY A N 1
ATOM 748 C CA . GLY A 1 96 ? -7.113 11.242 -18.688 1 56.66 96 GLY A CA 1
ATOM 749 C C . GLY A 1 96 ? -7.855 12.414 -18.062 1 56.66 96 GLY A C 1
ATOM 750 O O . GLY A 1 96 ? -8.617 13.102 -18.75 1 56.66 96 GLY A O 1
ATOM 751 N N . LEU A 1 97 ? -8.008 12.398 -16.766 1 55.53 97 LEU A N 1
ATOM 752 C CA . LEU A 1 97 ? -8.562 13.617 -16.172 1 55.53 97 LEU A CA 1
ATOM 753 C C . LEU A 1 97 ? -7.527 14.734 -16.156 1 55.53 97 LEU A C 1
ATOM 755 O O . LEU A 1 97 ? -6.324 14.469 -16.172 1 55.53 97 LEU A O 1
ATOM 759 N N . LEU A 1 98 ? -7.906 15.883 -16.422 1 52.53 98 LEU A N 1
ATOM 760 C CA . LEU A 1 98 ? -7.016 17.031 -16.562 1 52.53 98 LEU A CA 1
ATOM 761 C C . LEU A 1 98 ? -6.066 17.125 -15.367 1 52.53 98 LEU A C 1
ATOM 763 O O . LEU A 1 98 ? -6.496 17.062 -14.219 1 52.53 98 LEU A O 1
ATOM 767 N N . PRO A 1 99 ? -4.789 16.953 -15.688 1 52.38 99 PRO A N 1
ATOM 768 C CA . PRO A 1 99 ? -3.723 17.031 -14.688 1 52.38 99 PRO A CA 1
ATOM 769 C C . PRO A 1 99 ? -3.828 18.281 -13.812 1 52.38 99 PRO A C 1
ATOM 771 O O . PRO A 1 99 ? -3.951 19.391 -14.328 1 52.38 99 PRO A O 1
ATOM 774 N N . ILE A 1 100 ? -4.473 18.266 -12.797 1 51.66 100 ILE A N 1
ATOM 775 C CA . ILE A 1 100 ? -4.41 19.438 -11.938 1 51.66 100 ILE A CA 1
ATOM 776 C C . ILE A 1 100 ? -2.973 19.656 -11.461 1 51.66 100 ILE A C 1
ATOM 778 O O . ILE A 1 100 ? -2.301 18.703 -11.047 1 51.66 100 ILE A O 1
ATOM 782 N N . HIS A 1 101 ? -2.322 20.672 -11.859 1 58.12 101 HIS A N 1
ATOM 783 C CA . HIS A 1 101 ? -0.942 21.031 -11.547 1 58.12 101 HIS A CA 1
ATOM 784 C C . HIS A 1 101 ? -0.7 21.016 -10.039 1 58.12 101 HIS A C 1
ATOM 786 O O . HIS A 1 101 ? -1.411 21.672 -9.289 1 58.12 101 HIS A O 1
ATOM 792 N N . PRO A 1 102 ? 0.092 20.109 -9.609 1 54.06 102 PRO A N 1
ATOM 793 C CA . PRO A 1 102 ? 0.361 20.078 -8.172 1 54.06 102 PRO A CA 1
ATOM 794 C C . PRO A 1 102 ? 0.583 21.484 -7.586 1 54.06 102 PRO A C 1
ATOM 796 O O . PRO A 1 102 ? 0.201 21.734 -6.441 1 54.06 102 PRO A O 1
ATOM 799 N N . LYS A 1 103 ? 1.244 22.188 -8.398 1 55.44 103 LYS A N 1
ATOM 800 C CA . LYS A 1 103 ? 1.512 23.547 -7.934 1 55.44 103 LYS A CA 1
ATOM 801 C C . LYS A 1 103 ? 0.213 24.297 -7.641 1 55.44 103 LYS A C 1
ATOM 803 O O . LYS A 1 103 ? 0.158 25.125 -6.73 1 55.44 103 LYS A O 1
ATOM 808 N N . THR A 1 104 ? -0.716 24.016 -8.477 1 58.66 104 THR A N 1
ATOM 809 C CA . THR A 1 104 ? -1.985 24.688 -8.227 1 58.66 104 THR A CA 1
ATOM 810 C C . THR A 1 104 ? -2.559 24.281 -6.875 1 58.66 104 THR A C 1
ATOM 812 O O . THR A 1 104 ? -3.076 25.109 -6.133 1 58.66 104 THR A O 1
ATOM 815 N N . TYR A 1 105 ? -2.469 23.078 -6.691 1 54.06 105 TYR A N 1
ATOM 816 C CA . TYR A 1 105 ? -2.98 22.594 -5.414 1 54.06 105 TYR A CA 1
ATOM 817 C C . TYR A 1 105 ? -2.166 23.156 -4.254 1 54.06 105 TYR A C 1
ATOM 819 O O . TYR A 1 105 ? -2.727 23.562 -3.234 1 54.06 105 TYR A O 1
ATOM 827 N N . ILE A 1 106 ? -0.904 23.062 -4.477 1 57.03 106 ILE A N 1
ATOM 828 C CA . ILE A 1 106 ? -0.042 23.641 -3.451 1 57.03 106 ILE A CA 1
ATOM 829 C C . ILE A 1 106 ? -0.421 25.109 -3.219 1 57.03 106 ILE A C 1
ATOM 831 O O . ILE A 1 106 ? -0.498 25.562 -2.074 1 57.03 106 ILE A O 1
ATOM 835 N N . ARG A 1 107 ? -0.548 25.703 -4.324 1 57.88 107 ARG A N 1
ATOM 836 C CA . ARG A 1 107 ? -0.947 27.109 -4.23 1 57.88 107 ARG A CA 1
ATOM 837 C C . ARG A 1 107 ? -2.295 27.25 -3.529 1 57.88 107 ARG A C 1
ATOM 839 O O . ARG A 1 107 ? -2.482 28.141 -2.707 1 57.88 107 ARG A O 1
ATOM 846 N N . SER A 1 108 ? -3.107 26.375 -3.812 1 55.75 108 SER A N 1
ATOM 847 C CA . SER A 1 108 ? -4.434 26.438 -3.203 1 55.75 108 SER A CA 1
ATOM 848 C C . SER A 1 108 ? -4.363 26.156 -1.704 1 55.75 108 SER A C 1
ATOM 850 O O . SER A 1 108 ? -5.078 26.797 -0.919 1 55.75 108 SER A O 1
ATOM 852 N N . GLN A 1 109 ? -3.553 25.266 -1.397 1 54.44 109 GLN A N 1
ATOM 853 C CA . GLN A 1 109 ? -3.338 24.984 0.018 1 54.44 109 GLN A CA 1
ATOM 854 C C . GLN A 1 109 ? -2.693 26.188 0.723 1 54.44 109 GLN A C 1
ATOM 856 O O . GLN A 1 109 ? -3.049 26.5 1.857 1 54.44 109 GLN A O 1
ATOM 861 N N . ALA A 1 110 ? -1.707 26.734 -0.026 1 58.5 110 ALA A N 1
ATOM 862 C CA . ALA A 1 110 ? -1.086 27.953 0.476 1 58.5 110 ALA A CA 1
ATOM 863 C C . ALA A 1 110 ? -2.125 29.047 0.688 1 58.5 110 ALA A C 1
ATOM 865 O O . ALA A 1 110 ? -2.092 29.75 1.695 1 58.5 110 ALA A O 1
ATOM 866 N N . TYR A 1 111 ? -3.045 29.156 -0.25 1 57.81 111 TYR A N 1
ATOM 867 C CA . TYR A 1 111 ? -4.094 30.156 -0.148 1 57.81 111 TYR A CA 1
ATOM 868 C C . TYR A 1 111 ? -5.023 29.859 1.021 1 57.81 111 TYR A C 1
ATOM 870 O O . TYR A 1 111 ? -5.406 30.766 1.766 1 57.81 111 TYR A O 1
ATOM 878 N N . ARG A 1 112 ? -5.332 28.625 1.138 1 56.5 112 ARG A N 1
ATOM 879 C CA . ARG A 1 112 ? -6.184 28.203 2.244 1 56.5 112 ARG A CA 1
ATOM 880 C C . ARG A 1 112 ? -5.508 28.469 3.586 1 56.5 112 ARG A C 1
ATOM 882 O O . ARG A 1 112 ? -6.145 28.953 4.52 1 56.5 112 ARG A O 1
ATOM 889 N N . LYS A 1 113 ? -4.266 28.094 3.656 1 57.16 113 LYS A N 1
ATOM 890 C CA . LYS A 1 113 ? -3.492 28.359 4.867 1 57.16 113 LYS A CA 1
ATOM 891 C C . LYS A 1 113 ? -3.42 29.859 5.156 1 57.16 113 LYS A C 1
ATOM 893 O O . LYS A 1 113 ? -3.598 30.281 6.301 1 57.16 113 LYS A O 1
ATOM 898 N N . ALA A 1 114 ? -3.098 30.609 4.133 1 58.56 114 ALA A N 1
ATOM 899 C CA . ALA A 1 114 ? -3.031 32.062 4.27 1 58.56 114 ALA A CA 1
ATOM 900 C C . ALA A 1 114 ? -4.383 32.625 4.684 1 58.56 114 ALA A C 1
ATOM 902 O O . ALA A 1 114 ? -4.453 33.531 5.512 1 58.56 114 ALA A O 1
ATOM 903 N N . ALA A 1 115 ? -5.414 32.125 4.168 1 55.78 115 ALA A N 1
ATOM 904 C CA . ALA A 1 115 ? -6.77 32.562 4.473 1 55.78 115 ALA A CA 1
ATOM 905 C C . ALA A 1 115 ? -7.148 32.25 5.914 1 55.78 115 ALA A C 1
ATOM 907 O O . ALA A 1 115 ? -7.77 33.062 6.602 1 55.78 115 ALA A O 1
ATOM 908 N N . LEU A 1 116 ? -6.77 31.078 6.273 1 55.94 116 LEU A N 1
ATOM 909 C CA . LEU A 1 116 ? -7.027 30.656 7.645 1 55.94 116 LEU A CA 1
ATOM 910 C C . LEU A 1 116 ? -6.23 31.484 8.633 1 55.94 116 LEU A C 1
ATOM 912 O O . LEU A 1 116 ? -6.73 31.844 9.711 1 55.94 116 LEU A O 1
ATOM 916 N N . GLU A 1 117 ? -4.953 31.641 8.289 1 55.19 117 GLU A N 1
ATOM 917 C CA . GLU A 1 117 ? -4.102 32.469 9.125 1 55.19 117 GLU A CA 1
ATOM 918 C C . GLU A 1 117 ? -4.613 33.906 9.18 1 55.19 117 GLU A C 1
ATOM 920 O O . GLU A 1 117 ? -4.457 34.594 10.195 1 55.19 117 GLU A O 1
ATOM 925 N N . ALA A 1 118 ? -5.23 34.531 8.086 1 59.62 118 ALA A N 1
ATOM 926 C CA . ALA A 1 118 ? -5.758 35.906 8.016 1 59.62 118 ALA A CA 1
ATOM 927 C C . ALA A 1 118 ? -7.039 36.031 8.836 1 59.62 118 ALA A C 1
ATOM 929 O O . ALA A 1 118 ? -7.367 37.125 9.32 1 59.62 118 ALA A O 1
ATOM 930 N N . GLN A 1 119 ? -7.73 34.844 8.93 1 56.94 119 GLN A N 1
ATOM 931 C CA . GLN A 1 119 ? -8.969 34.906 9.695 1 56.94 119 GLN A CA 1
ATOM 932 C C . GLN A 1 119 ? -8.695 34.75 11.188 1 56.94 119 GLN A C 1
ATOM 934 O O . GLN A 1 119 ? -9.57 35.031 12.016 1 56.94 119 GLN A O 1
ATOM 939 N N . SER A 1 120 ? -7.562 34.312 11.391 1 55.12 120 SER A N 1
ATOM 940 C CA . SER A 1 120 ? -7.246 34.344 12.82 1 55.12 120 SER A CA 1
ATOM 941 C C . SER A 1 120 ? -6.617 35.688 13.195 1 55.12 120 SER A C 1
ATOM 943 O O . SER A 1 120 ? -5.934 36.312 12.383 1 55.12 120 SER A O 1
ATOM 945 N N . MET B 1 1 ? 3.514 -37.594 -16.438 1 28.64 1 MET B N 1
ATOM 946 C CA . MET B 1 1 ? 3 -36.438 -17.188 1 28.64 1 MET B CA 1
ATOM 947 C C . MET B 1 1 ? 3.012 -35.188 -16.328 1 28.64 1 MET B C 1
ATOM 949 O O . MET B 1 1 ? 2.373 -35.125 -15.273 1 28.64 1 MET B O 1
ATOM 953 N N . ARG B 1 2 ? 4.059 -34.562 -16.109 1 40.22 2 ARG B N 1
ATOM 954 C CA . ARG B 1 2 ? 4.297 -33.438 -15.227 1 40.22 2 ARG B CA 1
ATOM 955 C C . ARG B 1 2 ? 3.209 -32.375 -15.391 1 40.22 2 ARG B C 1
ATOM 957 O O . ARG B 1 2 ? 2.809 -32.062 -16.516 1 40.22 2 ARG B O 1
ATOM 964 N N . PHE B 1 3 ? 2.164 -32.219 -14.477 1 41.81 3 PHE B N 1
ATOM 965 C CA . PHE B 1 3 ? 1.127 -31.188 -14.445 1 41.81 3 PHE B CA 1
ATOM 966 C C . PHE B 1 3 ? 1.576 -29.938 -15.188 1 41.81 3 PHE B C 1
ATOM 968 O O . PHE B 1 3 ? 2.738 -29.531 -15.094 1 41.81 3 PHE B O 1
ATOM 975 N N . ALA B 1 4 ? 1.184 -29.781 -16.469 1 43.59 4 ALA B N 1
ATOM 976 C CA . ALA B 1 4 ? 1.394 -28.594 -17.297 1 43.59 4 ALA B CA 1
ATOM 977 C C . ALA B 1 4 ? 1.607 -27.359 -16.438 1 43.59 4 ALA B C 1
ATOM 979 O O . ALA B 1 4 ? 0.724 -26.953 -15.68 1 43.59 4 ALA B O 1
ATOM 980 N N . LYS B 1 5 ? 2.637 -27.062 -15.875 1 49.94 5 LYS B N 1
ATOM 981 C CA . LYS B 1 5 ? 3.146 -25.906 -15.156 1 49.94 5 LYS B CA 1
ATOM 982 C C . LYS B 1 5 ? 2.482 -24.625 -15.641 1 49.94 5 LYS B C 1
ATOM 984 O O . LYS B 1 5 ? 2.281 -24.438 -16.844 1 49.94 5 LYS B O 1
ATOM 989 N N . SER B 1 6 ? 1.295 -24.062 -14.867 1 55.12 6 SER B N 1
ATOM 990 C CA . SER B 1 6 ? 0.68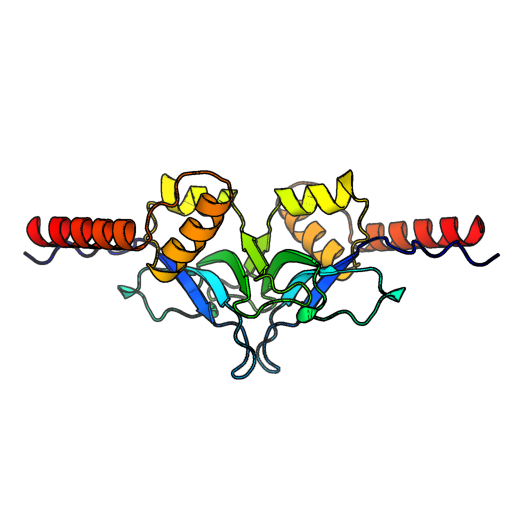7 -22.75 -15 1 55.12 6 SER B CA 1
ATOM 991 C C . SER B 1 6 ? 1.68 -21.734 -15.562 1 55.12 6 SER B C 1
ATOM 993 O O . SER B 1 6 ? 2.203 -20.891 -14.828 1 55.12 6 SER B O 1
ATOM 995 N N . ILE B 1 7 ? 2.406 -22.062 -16.562 1 64.06 7 ILE B N 1
ATOM 996 C CA . ILE B 1 7 ? 3.363 -21.172 -17.203 1 64.06 7 ILE B CA 1
ATOM 997 C C . ILE B 1 7 ? 2.684 -19.844 -17.562 1 64.06 7 ILE B C 1
ATOM 999 O O . ILE B 1 7 ? 1.581 -19.844 -18.125 1 64.06 7 ILE B O 1
ATOM 1003 N N . GLY B 1 8 ? 3.035 -18.875 -17 1 79.75 8 GLY B N 1
ATOM 1004 C CA . GLY B 1 8 ? 2.578 -17.547 -17.406 1 79.75 8 GLY B CA 1
ATOM 1005 C C . GLY B 1 8 ? 1.567 -16.953 -16.453 1 79.75 8 GLY B C 1
ATOM 1006 O O . GLY B 1 8 ? 1.128 -15.812 -16.641 1 79.75 8 GLY B O 1
ATOM 1007 N N . ARG B 1 9 ? 1.172 -17.812 -15.453 1 88.25 9 ARG B N 1
ATOM 1008 C CA . ARG B 1 9 ? 0.177 -17.281 -14.531 1 88.25 9 ARG B CA 1
ATOM 1009 C C . ARG B 1 9 ? 0.833 -16.406 -13.469 1 88.25 9 ARG B C 1
ATOM 1011 O O . ARG B 1 9 ? 1.772 -16.828 -12.797 1 88.25 9 ARG B O 1
ATOM 1018 N N . PRO B 1 10 ? 0.325 -15.219 -13.258 1 94.25 10 PRO B N 1
ATOM 1019 C CA . PRO B 1 10 ? 0.91 -14.344 -12.242 1 94.25 10 PRO B CA 1
ATOM 1020 C C . PRO B 1 10 ? 0.586 -14.781 -10.82 1 94.25 10 PRO B C 1
ATOM 1022 O O . PRO B 1 10 ? -0.319 -15.594 -10.609 1 94.25 10 PRO B O 1
ATOM 1025 N N . SER B 1 11 ? 1.424 -14.391 -9.914 1 96.31 11 SER B N 1
ATOM 1026 C CA . SER B 1 11 ? 1.199 -14.703 -8.508 1 96.31 11 SER B CA 1
ATOM 1027 C C . SER B 1 11 ? 1.19 -13.43 -7.656 1 96.31 11 SER B C 1
ATOM 1029 O O . SER B 1 11 ? 1.821 -12.438 -8.016 1 96.31 11 SER B O 1
ATOM 1031 N N . ILE B 1 12 ? 0.396 -13.531 -6.648 1 97.38 12 ILE B N 1
ATOM 1032 C CA . ILE B 1 12 ? 0.374 -12.453 -5.66 1 97.38 12 ILE B CA 1
ATOM 1033 C C . ILE B 1 12 ? 1.089 -12.906 -4.391 1 97.38 12 ILE B C 1
ATOM 1035 O O . ILE B 1 12 ? 0.751 -13.945 -3.816 1 97.38 12 ILE B O 1
ATOM 1039 N N . GLY B 1 13 ? 2.143 -12.156 -4.027 1 97.5 13 GLY B N 1
ATOM 1040 C CA . GLY B 1 13 ? 2.938 -12.539 -2.873 1 97.5 13 GLY B CA 1
ATOM 1041 C C . GLY B 1 13 ? 3.564 -11.359 -2.16 1 97.5 13 GLY B C 1
ATOM 1042 O O . GLY B 1 13 ? 3.473 -10.219 -2.629 1 97.5 13 GLY B O 1
ATOM 1043 N N . PHE B 1 14 ? 4.191 -11.703 -1.037 1 97.12 14 PHE B N 1
ATOM 1044 C CA . PHE B 1 14 ? 4.93 -10.695 -0.284 1 97.12 14 PHE B CA 1
ATOM 1045 C C . PHE B 1 14 ? 6.297 -10.453 -0.907 1 97.12 14 PHE B C 1
ATOM 1047 O O . PHE B 1 14 ? 6.961 -11.391 -1.353 1 97.12 14 PHE B O 1
ATOM 1054 N N . VAL B 1 15 ? 6.621 -9.211 -0.971 1 95.94 15 VAL B N 1
ATOM 1055 C CA . VAL B 1 15 ? 7.973 -8.789 -1.327 1 95.94 15 VAL B CA 1
ATOM 1056 C C . VAL B 1 15 ? 8.547 -7.902 -0.223 1 95.94 15 VAL B C 1
ATOM 1058 O O . VAL B 1 15 ? 7.914 -6.926 0.187 1 95.94 15 VAL B O 1
ATOM 1061 N N . LEU B 1 16 ? 9.703 -8.297 0.26 1 93.88 16 LEU B N 1
ATOM 1062 C CA . LEU B 1 16 ? 10.32 -7.523 1.331 1 93.88 16 LEU B CA 1
ATOM 1063 C C . LEU B 1 16 ? 10.797 -6.172 0.817 1 93.88 16 LEU B C 1
ATOM 1065 O O . LEU B 1 16 ? 11.492 -6.098 -0.198 1 93.88 16 LEU B O 1
ATOM 1069 N N . ALA B 1 17 ? 10.391 -5.082 1.447 1 94.12 17 ALA B N 1
ATOM 1070 C CA . ALA B 1 17 ? 10.805 -3.736 1.062 1 94.12 17 ALA B CA 1
ATOM 1071 C C . ALA B 1 17 ? 11.492 -3.021 2.223 1 94.12 17 ALA B C 1
ATOM 1073 O O . ALA B 1 17 ? 12.195 -2.029 2.02 1 94.12 17 ALA B O 1
ATOM 1074 N N . GLY B 1 18 ? 11.328 -3.463 3.422 1 92.19 18 GLY B N 1
ATOM 1075 C CA . GLY B 1 18 ? 11.945 -2.85 4.59 1 92.19 18 GLY B CA 1
ATOM 1076 C C . GLY B 1 18 ? 13.406 -3.232 4.762 1 92.19 18 GLY B C 1
ATOM 1077 O O . GLY B 1 18 ? 14.031 -3.75 3.836 1 92.19 18 GLY B O 1
ATOM 1078 N N . CYS B 1 19 ? 13.938 -2.799 5.934 1 92.5 19 CYS B N 1
ATOM 1079 C CA . CYS B 1 19 ? 15.328 -3.072 6.293 1 92.5 19 CYS B CA 1
ATOM 1080 C C . CYS B 1 19 ? 15.422 -4.266 7.234 1 92.5 19 CYS B C 1
ATOM 1082 O O . CYS B 1 19 ? 14.398 -4.773 7.703 1 92.5 19 CYS B O 1
ATOM 1084 N N . ARG B 1 20 ? 16.547 -4.707 7.477 1 88.19 20 ARG B N 1
ATOM 1085 C CA . ARG B 1 20 ? 16.781 -5.902 8.281 1 88.19 20 ARG B CA 1
ATOM 1086 C C . ARG B 1 20 ? 16.141 -5.773 9.656 1 88.19 20 ARG B C 1
ATOM 1088 O O . ARG B 1 20 ? 15.469 -6.695 10.117 1 88.19 20 ARG B O 1
ATOM 1095 N N . ASN B 1 21 ? 16.266 -4.629 10.312 1 89.56 21 ASN B N 1
ATOM 1096 C CA . ASN B 1 21 ? 15.781 -4.461 11.672 1 89.56 21 ASN B CA 1
ATOM 1097 C C . ASN B 1 21 ? 14.352 -3.932 11.695 1 89.56 21 ASN B C 1
ATOM 1099 O O . ASN B 1 21 ? 13.734 -3.834 12.758 1 89.56 21 ASN B O 1
ATOM 1103 N N . ARG B 1 22 ? 13.859 -3.625 10.547 1 91.5 22 ARG B N 1
ATOM 1104 C CA . ARG B 1 22 ? 12.492 -3.125 10.445 1 91.5 22 ARG B CA 1
ATOM 1105 C C . ARG B 1 22 ? 11.828 -3.598 9.156 1 91.5 22 ARG B C 1
ATOM 1107 O O . ARG B 1 22 ? 11.617 -2.807 8.234 1 91.5 22 ARG B O 1
ATOM 1114 N N . PRO B 1 23 ? 11.523 -4.906 9.203 1 93.62 23 PRO B N 1
ATOM 1115 C CA . PRO B 1 23 ? 10.953 -5.469 7.973 1 93.62 23 PRO B CA 1
ATOM 1116 C C . PRO B 1 23 ? 9.617 -4.84 7.598 1 93.62 23 PRO B C 1
ATOM 1118 O O . PRO B 1 23 ? 8.859 -4.422 8.477 1 93.62 23 PRO B O 1
ATOM 1121 N N . PHE B 1 24 ? 9.359 -4.723 6.371 1 94.56 24 PHE B N 1
ATOM 1122 C CA . PHE B 1 24 ? 8.133 -4.238 5.746 1 94.56 24 PHE B CA 1
ATOM 1123 C C . PHE B 1 24 ? 7.863 -4.977 4.441 1 94.56 24 PHE B C 1
ATOM 1125 O O . PHE B 1 24 ? 8.781 -5.227 3.66 1 94.56 24 PHE B O 1
ATOM 1132 N N . TYR B 1 25 ? 6.574 -5.266 4.227 1 96.62 25 TYR B N 1
ATOM 1133 C CA . TYR B 1 25 ? 6.277 -6.109 3.074 1 96.62 25 TYR B CA 1
ATOM 1134 C C . TYR B 1 25 ? 5.328 -5.406 2.111 1 96.62 25 TYR B C 1
ATOM 1136 O O . TYR B 1 25 ? 4.387 -4.738 2.539 1 96.62 25 TYR B O 1
ATOM 1144 N N . LEU B 1 26 ? 5.641 -5.609 0.872 1 97.19 26 LEU B N 1
ATOM 1145 C CA . LEU B 1 26 ? 4.73 -5.234 -0.202 1 97.19 26 LEU B CA 1
ATOM 1146 C C . LEU B 1 26 ? 3.918 -6.438 -0.673 1 97.19 26 LEU B C 1
ATOM 1148 O O . LEU B 1 26 ? 4.371 -7.578 -0.563 1 97.19 26 LEU B O 1
ATOM 1152 N N . ILE B 1 27 ? 2.752 -6.117 -0.987 1 98.12 27 ILE B N 1
ATOM 1153 C CA . ILE B 1 27 ? 1.951 -7.117 -1.686 1 98.12 27 ILE B CA 1
ATOM 1154 C C . ILE B 1 27 ? 1.97 -6.84 -3.186 1 98.12 27 ILE B C 1
ATOM 1156 O O . ILE B 1 27 ? 1.42 -5.832 -3.643 1 98.12 27 ILE B O 1
ATOM 1160 N N . CYS B 1 28 ? 2.635 -7.773 -3.93 1 98.19 28 CYS B N 1
ATOM 1161 C CA . CYS B 1 28 ? 2.893 -7.512 -5.34 1 98.19 28 CYS B CA 1
ATOM 1162 C C . CYS B 1 28 ? 2.344 -8.633 -6.215 1 98.19 28 CYS B C 1
ATOM 1164 O O . CYS B 1 28 ? 2.197 -9.766 -5.758 1 98.19 28 CYS B O 1
ATOM 1166 N N . VAL B 1 29 ? 1.978 -8.195 -7.402 1 97.69 29 VAL B N 1
ATOM 1167 C CA . VAL B 1 29 ? 1.749 -9.156 -8.477 1 97.69 29 VAL B CA 1
ATOM 1168 C C . VAL B 1 29 ? 3.072 -9.492 -9.156 1 97.69 29 VAL B C 1
ATOM 1170 O O . VAL B 1 29 ? 3.783 -8.594 -9.617 1 97.69 29 VAL B O 1
ATOM 1173 N N . LEU B 1 30 ? 3.398 -10.711 -9.172 1 96.62 30 LEU B N 1
ATOM 1174 C CA . LEU B 1 30 ? 4.695 -11.18 -9.648 1 96.62 30 LEU B CA 1
ATOM 1175 C C . LEU B 1 30 ? 4.523 -12.125 -10.836 1 96.62 30 LEU B C 1
ATOM 1177 O O . LEU B 1 30 ? 3.541 -12.867 -10.906 1 96.62 30 LEU B O 1
ATOM 1181 N N . PRO B 1 31 ? 5.438 -12.016 -11.758 1 93.5 31 PRO B N 1
ATOM 1182 C CA . PRO B 1 31 ? 5.352 -12.969 -12.867 1 93.5 31 PRO B CA 1
ATOM 1183 C C . PRO B 1 31 ? 5.551 -14.414 -12.43 1 93.5 31 PRO B C 1
ATOM 1185 O O . PRO B 1 31 ? 5.934 -14.672 -11.281 1 93.5 31 PRO B O 1
ATOM 1188 N N . ASP B 1 32 ? 5.266 -15.273 -13.359 1 89.31 32 ASP B N 1
ATOM 1189 C CA . ASP B 1 32 ? 5.477 -16.688 -13.086 1 89.31 32 ASP B CA 1
ATOM 1190 C C . ASP B 1 32 ? 6.906 -16.953 -12.617 1 89.31 32 ASP B C 1
ATOM 1192 O O . ASP B 1 32 ? 7.855 -16.375 -13.164 1 89.31 32 ASP B O 1
ATOM 1196 N N . ARG B 1 33 ? 7.043 -17.719 -11.625 1 83.38 33 ARG B N 1
ATOM 1197 C CA . ARG B 1 33 ? 8.344 -18.031 -11.023 1 83.38 33 ARG B CA 1
ATOM 1198 C C . ARG B 1 33 ? 9.289 -18.625 -12.055 1 83.38 33 ARG B C 1
ATOM 1200 O O . ARG B 1 33 ? 10.516 -18.516 -11.914 1 83.38 33 ARG B O 1
ATOM 1207 N N . THR B 1 34 ? 8.734 -19.281 -13.078 1 82.88 34 THR B N 1
ATOM 1208 C CA . THR B 1 34 ? 9.547 -19.891 -14.125 1 82.88 34 THR B CA 1
ATOM 1209 C C . THR B 1 34 ? 10.266 -18.828 -14.938 1 82.88 34 THR B C 1
ATOM 1211 O O . THR B 1 34 ? 11.273 -19.109 -15.594 1 82.88 34 THR B O 1
ATOM 1214 N N . LEU B 1 35 ? 9.766 -17.609 -14.781 1 79.38 35 LEU B N 1
ATOM 1215 C CA . LEU B 1 35 ? 10.305 -16.531 -15.602 1 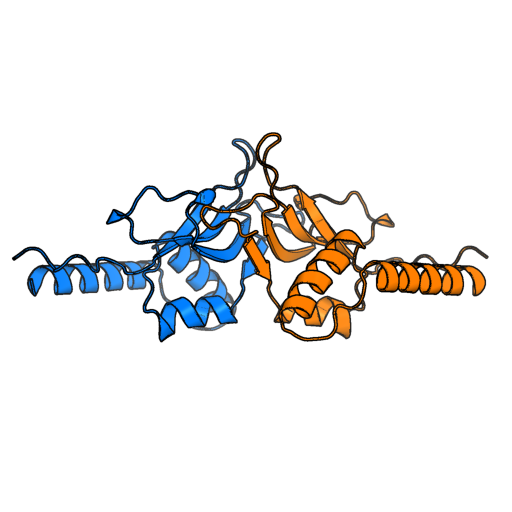79.38 35 LEU B CA 1
ATOM 1216 C C . LEU B 1 35 ? 11.422 -15.805 -14.875 1 79.38 35 LEU B C 1
ATOM 1218 O O . LEU B 1 35 ? 12.195 -15.07 -15.492 1 79.38 35 LEU B O 1
ATOM 1222 N N . GLY B 1 36 ? 11.531 -16.016 -13.492 1 80.44 36 GLY B N 1
ATOM 1223 C CA . GLY B 1 36 ? 12.602 -15.344 -12.781 1 80.44 36 GLY B CA 1
ATOM 1224 C C . GLY B 1 36 ? 12.359 -15.25 -11.289 1 80.44 36 GLY B C 1
ATOM 1225 O O . GLY B 1 36 ? 11.344 -15.727 -10.789 1 80.44 36 GLY B O 1
ATOM 1226 N N . ARG B 1 37 ? 13.352 -14.633 -10.703 1 86.88 37 ARG B N 1
ATOM 1227 C CA . ARG B 1 37 ? 13.273 -14.438 -9.258 1 86.88 37 ARG B CA 1
ATOM 1228 C C . ARG B 1 37 ? 12.25 -13.367 -8.906 1 86.88 37 ARG B C 1
ATOM 1230 O O . ARG B 1 37 ? 12.078 -12.398 -9.648 1 86.88 37 ARG B O 1
ATOM 1237 N N . HIS B 1 38 ? 11.617 -13.648 -7.805 1 90.94 38 HIS B N 1
ATOM 1238 C CA . HIS B 1 38 ? 10.672 -12.672 -7.285 1 90.94 38 HIS B CA 1
ATOM 1239 C C . HIS B 1 38 ? 11.367 -11.656 -6.387 1 90.94 38 HIS B C 1
ATOM 1241 O O . HIS B 1 38 ? 12.008 -12.023 -5.402 1 90.94 38 HIS B O 1
ATOM 1247 N N . TYR B 1 39 ? 11.32 -10.477 -6.805 1 89.62 39 TYR B N 1
ATOM 1248 C CA . TYR B 1 39 ? 11.836 -9.359 -6.023 1 89.62 39 TYR B CA 1
ATOM 1249 C C . TYR B 1 39 ? 11.125 -8.062 -6.383 1 89.62 39 TYR B C 1
ATOM 1251 O O . TYR B 1 39 ? 10.227 -8.055 -7.223 1 89.62 39 TYR B O 1
ATOM 1259 N N . ARG B 1 40 ? 11.398 -7.051 -5.77 1 91.25 40 ARG B N 1
ATOM 1260 C CA . ARG B 1 40 ? 10.672 -5.797 -5.91 1 91.25 40 ARG B CA 1
ATOM 1261 C C . ARG B 1 40 ? 10.727 -5.289 -7.348 1 91.25 40 ARG B C 1
ATOM 1263 O O . ARG B 1 40 ? 9.727 -4.809 -7.883 1 91.25 40 ARG B O 1
ATOM 1270 N N . GLY B 1 41 ? 11.852 -5.414 -7.949 1 90.31 41 GLY B N 1
ATOM 1271 C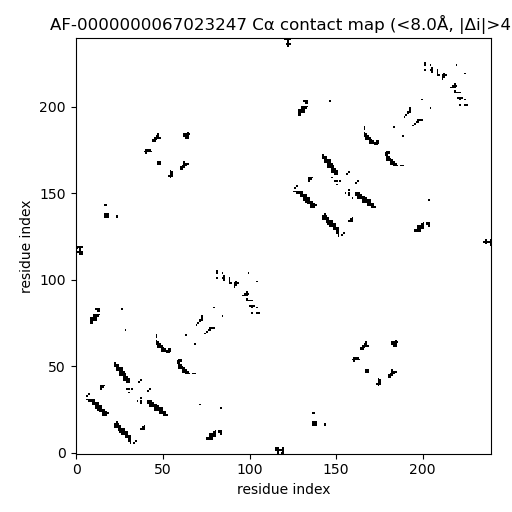 CA . GLY B 1 41 ? 12.039 -4.945 -9.312 1 90.31 41 GLY B CA 1
ATOM 1272 C C . GLY B 1 41 ? 11.312 -5.793 -10.336 1 90.31 41 GLY B C 1
ATOM 1273 O O . GLY B 1 41 ? 11.086 -5.348 -11.469 1 90.31 41 GLY B O 1
ATOM 1274 N N . SER B 1 42 ? 10.898 -7 -10.016 1 92.19 42 SER B N 1
ATOM 1275 C CA . SER B 1 42 ? 10.25 -7.902 -10.961 1 92.19 42 SER B CA 1
ATOM 1276 C C . SER B 1 42 ? 8.734 -7.805 -10.875 1 92.19 42 SER B C 1
ATOM 1278 O O . SER B 1 42 ? 8.016 -8.43 -11.656 1 92.19 42 SER B O 1
ATOM 1280 N N . ALA B 1 43 ? 8.25 -6.984 -9.938 1 95.69 43 ALA B N 1
ATOM 1281 C CA . ALA B 1 43 ? 6.812 -6.875 -9.711 1 95.69 43 ALA B CA 1
ATOM 1282 C C . ALA B 1 43 ? 6.113 -6.273 -10.93 1 95.69 43 ALA B C 1
ATOM 1284 O O . ALA B 1 43 ? 6.594 -5.301 -11.516 1 95.69 43 ALA B O 1
ATOM 1285 N N . ILE B 1 44 ? 5.055 -6.879 -11.297 1 94.44 44 ILE B N 1
ATOM 1286 C CA . ILE B 1 44 ? 4.215 -6.379 -12.375 1 94.44 44 ILE B CA 1
ATOM 1287 C C . ILE B 1 44 ? 3.373 -5.207 -11.875 1 94.44 44 ILE B C 1
ATOM 1289 O O . ILE B 1 44 ? 3.217 -4.203 -12.578 1 94.44 44 ILE B O 1
ATOM 1293 N N . GLU B 1 45 ? 2.84 -5.371 -10.711 1 96 45 GLU B N 1
ATOM 1294 C CA . GLU B 1 45 ? 1.973 -4.395 -10.055 1 96 45 GLU B CA 1
ATOM 1295 C C . GLU B 1 45 ? 2.07 -4.5 -8.539 1 96 45 GLU B C 1
ATOM 1297 O O . GLU B 1 45 ? 2.375 -5.566 -8 1 96 45 GLU B O 1
ATOM 1302 N N . GLN B 1 46 ? 1.948 -3.398 -7.934 1 97.12 46 GLN B N 1
ATOM 1303 C CA . GLN B 1 46 ? 1.789 -3.373 -6.484 1 97.12 46 GLN B CA 1
ATOM 1304 C C . GLN B 1 46 ? 0.324 -3.201 -6.094 1 97.12 46 GLN B C 1
ATOM 1306 O O . GLN B 1 46 ? -0.338 -2.264 -6.547 1 97.12 46 GLN B O 1
ATOM 1311 N N . VAL B 1 47 ? -0.177 -4.105 -5.191 1 98.19 47 VAL B N 1
ATOM 1312 C CA . VAL B 1 47 ? -1.604 -4.051 -4.895 1 98.19 47 VAL B CA 1
ATOM 1313 C C . VAL B 1 47 ? -1.812 -3.73 -3.414 1 98.19 47 VAL B C 1
ATOM 1315 O O . VAL B 1 47 ? -2.949 -3.58 -2.959 1 98.19 47 VAL B O 1
ATOM 1318 N N . GLY B 1 48 ? -0.669 -3.619 -2.682 1 98.25 48 GLY B N 1
ATOM 1319 C CA . GLY B 1 48 ? -0.815 -3.271 -1.277 1 98.25 48 GLY B CA 1
ATOM 1320 C C . GLY B 1 48 ? 0.497 -3.295 -0.517 1 98.25 48 GLY B C 1
ATOM 1321 O O . GLY B 1 48 ? 1.566 -3.412 -1.117 1 98.25 48 GLY B O 1
ATOM 1322 N N . CYS B 1 49 ? 0.406 -3.074 0.806 1 97.44 49 CYS B N 1
ATOM 1323 C CA . CYS B 1 49 ? 1.536 -3.129 1.727 1 97.44 49 CYS B CA 1
ATOM 1324 C C . CYS B 1 49 ? 1.093 -3.6 3.107 1 97.44 49 CYS B C 1
ATOM 1326 O O . CYS B 1 49 ? -0.089 -3.514 3.447 1 97.44 49 CYS B O 1
ATOM 1328 N N . PHE B 1 50 ? 2.004 -4.137 3.766 1 96.44 50 PHE B N 1
ATOM 1329 C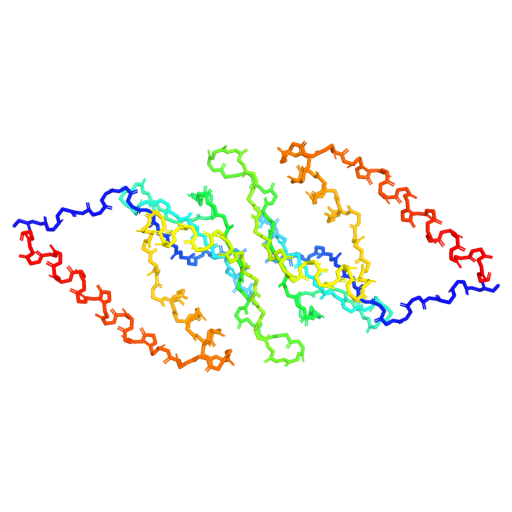 CA . PHE B 1 50 ? 1.729 -4.73 5.07 1 96.44 50 PHE B CA 1
ATOM 1330 C C . PHE B 1 50 ? 2.881 -4.477 6.035 1 96.44 50 PHE B C 1
ATOM 1332 O O . PHE B 1 50 ? 4.027 -4.82 5.742 1 96.44 50 PHE B O 1
ATOM 1339 N N . ASP B 1 51 ? 2.555 -3.906 7.168 1 94.75 51 ASP B N 1
ATOM 1340 C CA . ASP B 1 51 ? 3.525 -3.715 8.242 1 94.75 51 ASP B CA 1
ATOM 1341 C C . ASP B 1 51 ? 3.336 -4.754 9.344 1 94.75 51 ASP B C 1
ATOM 1343 O O . ASP B 1 51 ? 2.348 -4.719 10.078 1 94.75 51 ASP B O 1
ATOM 1347 N N . PRO B 1 52 ? 4.312 -5.684 9.43 1 93 52 PRO B N 1
ATOM 1348 C CA . PRO B 1 52 ? 4.156 -6.754 10.422 1 93 52 PRO B CA 1
ATOM 1349 C C . PRO B 1 52 ? 4.344 -6.262 11.852 1 93 52 PRO B C 1
ATOM 1351 O O . PRO B 1 52 ? 4.012 -6.977 12.805 1 93 52 PRO B O 1
ATOM 1354 N N . LEU B 1 53 ? 4.918 -5.086 11.992 1 90.81 53 LEU B N 1
ATOM 1355 C CA . LEU B 1 53 ? 5.137 -4.547 13.328 1 90.81 53 LEU B CA 1
ATOM 1356 C C . LEU B 1 53 ? 3.961 -3.674 13.758 1 90.81 53 LEU B C 1
ATOM 1358 O O . LEU B 1 53 ? 3.48 -2.844 12.984 1 90.81 53 LEU B O 1
ATOM 1362 N N . PRO B 1 54 ? 3.549 -3.85 15.008 1 89.5 54 PRO B N 1
ATOM 1363 C CA . PRO B 1 54 ? 2.396 -3.082 15.477 1 89.5 54 PRO B CA 1
ATOM 1364 C C . PRO B 1 54 ? 2.695 -1.59 15.609 1 89.5 54 PRO B C 1
ATOM 1366 O O . PRO B 1 54 ? 3.834 -1.207 15.891 1 89.5 54 PRO B O 1
ATOM 1369 N N . ASN B 1 55 ? 1.693 -0.715 15.359 1 86.94 55 ASN B N 1
ATOM 1370 C CA . ASN B 1 55 ? 1.81 0.72 15.602 1 86.94 55 ASN B CA 1
ATOM 1371 C C . ASN B 1 55 ? 1.614 1.065 17.078 1 86.94 55 ASN B C 1
ATOM 1373 O O . ASN B 1 55 ? 1.624 0.179 17.922 1 86.94 55 ASN B O 1
ATOM 1377 N N . PHE B 1 56 ? 1.559 2.365 17.312 1 85.25 56 PHE B N 1
ATOM 1378 C CA . PHE B 1 56 ? 1.436 2.834 18.688 1 85.25 56 PHE B CA 1
ATOM 1379 C C . PHE B 1 56 ? 0.143 2.33 19.312 1 85.25 56 PHE B C 1
ATOM 1381 O O . PHE B 1 56 ? 0.035 2.246 20.531 1 85.25 56 PHE B O 1
ATOM 1388 N N . ARG B 1 57 ? -0.811 1.937 18.562 1 88.06 57 ARG B N 1
ATOM 1389 C CA . ARG B 1 57 ? -2.076 1.398 19.047 1 88.06 57 ARG B CA 1
ATOM 1390 C C . ARG B 1 57 ? -2.051 -0.126 19.078 1 88.06 57 ARG B C 1
ATOM 1392 O O . ARG B 1 57 ? -3.102 -0.77 19.141 1 88.06 57 ARG B O 1
ATOM 1399 N N . ASN B 1 58 ? -1.009 -0.773 18.797 1 89.56 58 ASN B N 1
ATOM 1400 C CA . ASN B 1 58 ? -0.817 -2.219 18.797 1 89.56 58 ASN B CA 1
ATOM 1401 C C . ASN B 1 58 ? -1.547 -2.879 17.625 1 89.56 58 ASN B C 1
ATOM 1403 O O . ASN B 1 58 ? -2.072 -3.984 17.766 1 89.56 58 ASN B O 1
ATOM 1407 N N . GLU B 1 59 ? -1.656 -2.166 16.547 1 89 59 GLU B N 1
ATOM 1408 C CA . GLU B 1 59 ? -2.299 -2.664 15.336 1 89 59 GLU B CA 1
ATOM 1409 C C . GLU B 1 59 ? -1.297 -2.791 14.195 1 89 59 GLU B C 1
ATOM 1411 O O . GLU B 1 59 ? -0.39 -1.967 14.062 1 89 59 GLU B O 1
ATOM 1416 N N . LYS B 1 60 ? -1.522 -3.889 13.492 1 90.81 60 LYS B N 1
ATOM 1417 C CA . LYS B 1 60 ? -0.743 -4.02 12.266 1 90.81 60 LYS B CA 1
ATOM 1418 C C . LYS B 1 60 ? -1.435 -3.322 11.094 1 90.81 60 LYS B C 1
ATOM 1420 O O . LYS B 1 60 ? -2.627 -3.527 10.859 1 90.81 60 LYS B O 1
ATOM 1425 N N . LEU B 1 61 ? -0.706 -2.521 10.484 1 94.5 61 LEU B N 1
ATOM 1426 C CA . LEU B 1 61 ? -1.3 -1.694 9.438 1 94.5 61 LEU B CA 1
ATOM 1427 C C . LEU B 1 61 ? -1.166 -2.361 8.07 1 94.5 61 LEU B C 1
ATOM 1429 O O . LEU B 1 61 ? -0.129 -2.955 7.77 1 94.5 61 LEU B O 1
ATOM 1433 N N . VAL B 1 62 ? -2.271 -2.309 7.32 1 96 62 VAL B N 1
ATOM 1434 C CA . VAL B 1 62 ? -2.334 -2.879 5.98 1 96 62 VAL B CA 1
ATOM 1435 C C . VAL B 1 62 ? -3.086 -1.931 5.047 1 96 62 VAL B C 1
ATOM 1437 O O . VAL B 1 62 ? -4.082 -1.322 5.445 1 96 62 VAL B O 1
ATOM 1440 N N . ALA B 1 63 ? -2.58 -1.712 3.914 1 97.62 63 ALA B N 1
ATOM 1441 C CA . ALA B 1 63 ? -3.307 -1.032 2.844 1 97.62 63 ALA B CA 1
ATOM 1442 C C . ALA B 1 63 ? -3.463 -1.938 1.626 1 97.62 63 ALA B C 1
ATOM 1444 O O . ALA B 1 63 ? -2.502 -2.586 1.2 1 97.62 63 ALA B O 1
ATOM 1445 N N . LEU B 1 64 ? -4.68 -1.98 1.138 1 97.75 64 LEU B N 1
ATOM 1446 C CA . LEU B 1 64 ? -4.957 -2.844 -0.005 1 97.75 64 LEU B CA 1
ATOM 1447 C C . LEU B 1 64 ? -5.746 -2.094 -1.073 1 97.75 64 LEU B C 1
ATOM 1449 O O . LEU B 1 64 ? -6.691 -1.366 -0.756 1 97.75 64 LEU B O 1
ATOM 1453 N N . ASP B 1 65 ? -5.246 -2.234 -2.262 1 97.31 65 ASP B N 1
ATOM 1454 C CA . ASP B 1 65 ? -6.07 -1.859 -3.408 1 97.31 65 ASP B CA 1
ATOM 1455 C C . ASP B 1 65 ? -7.047 -2.975 -3.771 1 97.31 65 ASP B C 1
ATOM 1457 O O . ASP B 1 65 ? -6.727 -3.85 -4.578 1 97.31 65 ASP B O 1
ATOM 1461 N N . ILE B 1 66 ? -8.195 -2.875 -3.33 1 95.44 66 ILE B N 1
ATOM 1462 C CA . ILE B 1 66 ? -9.172 -3.957 -3.424 1 95.44 66 ILE B CA 1
ATOM 1463 C C . ILE B 1 66 ? -9.578 -4.16 -4.883 1 95.44 66 ILE B C 1
ATOM 1465 O O . ILE B 1 66 ? -9.781 -5.293 -5.324 1 95.44 66 ILE B O 1
ATOM 1469 N N . GLY B 1 67 ? -9.719 -3.105 -5.605 1 94.69 67 GLY B N 1
ATOM 1470 C CA . GLY B 1 67 ? -10.062 -3.232 -7.016 1 94.69 67 GLY B CA 1
ATOM 1471 C C . GLY B 1 67 ? -9.047 -4.043 -7.801 1 94.69 67 GLY B C 1
ATOM 1472 O O . GLY B 1 67 ? -9.414 -4.965 -8.531 1 94.69 67 GLY B O 1
ATOM 1473 N N . ARG B 1 68 ? -7.805 -3.762 -7.578 1 96.75 68 ARG B N 1
ATOM 1474 C CA . ARG B 1 68 ? -6.746 -4.465 -8.297 1 96.75 68 ARG B CA 1
ATOM 1475 C C . ARG B 1 68 ? -6.598 -5.895 -7.793 1 96.75 68 ARG B C 1
ATOM 1477 O O . ARG B 1 68 ? -6.316 -6.809 -8.57 1 96.75 68 ARG B O 1
ATOM 1484 N N . LEU B 1 69 ? -6.777 -6.02 -6.504 1 96.94 69 LEU B N 1
ATOM 1485 C CA . LEU B 1 69 ? -6.727 -7.367 -5.945 1 96.94 69 LEU B CA 1
ATOM 1486 C C . LEU B 1 69 ? -7.801 -8.25 -6.57 1 96.94 69 LEU B C 1
ATOM 1488 O O . LEU B 1 69 ? -7.516 -9.375 -7 1 96.94 69 LEU B O 1
ATOM 1492 N N . LYS B 1 70 ? -8.977 -7.766 -6.664 1 95.38 70 LYS B N 1
ATOM 1493 C CA . LYS B 1 70 ? -10.086 -8.508 -7.25 1 95.38 70 LYS B CA 1
ATOM 1494 C C . LYS B 1 70 ? -9.82 -8.828 -8.719 1 95.38 70 LYS B C 1
ATOM 1496 O O . LYS B 1 70 ? -10.133 -9.922 -9.188 1 95.38 70 LYS B O 1
ATOM 1501 N N . TYR B 1 71 ? -9.336 -7.938 -9.406 1 97.31 71 TYR B N 1
ATOM 1502 C CA . TYR B 1 71 ? -9.023 -8.109 -10.82 1 97.31 71 TYR B CA 1
ATOM 1503 C C . TYR B 1 71 ? -8.039 -9.258 -11.023 1 97.31 71 TYR B C 1
ATOM 1505 O O . TYR B 1 71 ? -8.273 -10.148 -11.836 1 97.31 71 TYR B O 1
ATOM 1513 N N . TRP B 1 72 ? -6.98 -9.273 -10.297 1 96.75 72 TRP B N 1
ATOM 1514 C CA . TRP B 1 72 ? -5.918 -10.258 -10.484 1 96.75 72 TRP B CA 1
ATOM 1515 C C . TRP B 1 72 ? -6.371 -11.641 -10.031 1 96.75 72 TRP B C 1
ATOM 1517 O O . TRP B 1 72 ? -5.977 -12.648 -10.617 1 96.75 72 TRP B O 1
ATOM 1527 N N . ILE B 1 73 ? -7.152 -11.625 -9.023 1 94.56 73 ILE B N 1
ATOM 1528 C CA . ILE B 1 73 ? -7.633 -12.898 -8.508 1 94.56 73 ILE B CA 1
ATOM 1529 C C . ILE B 1 73 ? -8.758 -13.43 -9.391 1 94.56 73 ILE B C 1
ATOM 1531 O O . ILE B 1 73 ? -8.734 -14.594 -9.805 1 94.56 73 ILE B O 1
ATOM 1535 N N . GLY B 1 74 ? -9.688 -12.648 -9.727 1 94.75 74 GLY B N 1
ATOM 1536 C CA . GLY B 1 74 ? -10.891 -13.062 -10.43 1 94.75 74 GLY B CA 1
ATOM 1537 C C . GLY B 1 74 ? -10.703 -13.141 -11.938 1 94.75 74 GLY B C 1
ATOM 1538 O O . GLY B 1 74 ? -11.078 -14.141 -12.562 1 94.75 74 GLY B O 1
ATOM 1539 N N . VAL B 1 75 ? -10.156 -12.188 -12.516 1 94.38 75 VAL B N 1
ATOM 1540 C CA . VAL B 1 75 ? -10.094 -12.062 -13.969 1 94.38 75 VAL B CA 1
ATOM 1541 C C . VAL B 1 75 ? -8.828 -12.75 -14.484 1 94.38 75 VAL B C 1
ATOM 1543 O O . VAL B 1 75 ? -8.883 -13.5 -15.469 1 94.38 75 VAL B O 1
ATOM 1546 N N . ARG B 1 76 ? -7.727 -12.586 -13.812 1 94.88 76 ARG B N 1
ATOM 1547 C CA . ARG B 1 76 ? -6.453 -13.07 -14.336 1 94.88 76 ARG B CA 1
ATOM 1548 C C . ARG B 1 76 ? -6.066 -14.398 -13.688 1 94.88 76 ARG B C 1
ATOM 1550 O O . ARG B 1 76 ? -5.027 -14.969 -14.008 1 94.88 76 ARG B O 1
ATOM 1557 N N . ASN B 1 77 ? -6.867 -14.812 -12.727 1 93.94 77 ASN B N 1
ATOM 1558 C CA . ASN B 1 77 ? -6.68 -16.109 -12.078 1 93.94 77 ASN B CA 1
ATOM 1559 C C . ASN B 1 77 ? -5.277 -16.25 -11.492 1 93.94 77 ASN B C 1
ATOM 1561 O O . ASN B 1 77 ? -4.617 -17.266 -11.68 1 93.94 77 ASN B O 1
ATOM 1565 N N . ALA B 1 78 ? -4.863 -15.148 -10.891 1 95.56 78 ALA B N 1
ATOM 1566 C CA . ALA B 1 78 ? -3.533 -15.148 -10.281 1 95.56 78 ALA B CA 1
ATOM 1567 C C . ALA B 1 78 ? -3.482 -16.094 -9.078 1 95.56 78 ALA B C 1
ATOM 1569 O O . ALA B 1 78 ? -4.434 -16.156 -8.305 1 95.56 78 ALA B O 1
ATOM 1570 N N . ASN B 1 79 ? -2.334 -16.75 -8.961 1 94.62 79 ASN B N 1
ATOM 1571 C CA . ASN B 1 79 ? -2.092 -17.531 -7.746 1 94.62 79 ASN B CA 1
ATOM 1572 C C . ASN B 1 79 ? -1.812 -16.625 -6.551 1 94.62 79 ASN B C 1
ATOM 1574 O O . ASN B 1 79 ? -1.194 -15.57 -6.695 1 94.62 79 ASN B O 1
ATOM 1578 N N . ILE B 1 80 ? -2.285 -17.094 -5.371 1 95.31 80 ILE B N 1
ATOM 1579 C CA . ILE B 1 80 ? -2.049 -16.328 -4.156 1 95.31 80 ILE B CA 1
ATOM 1580 C C . ILE B 1 80 ? -1.188 -17.141 -3.189 1 95.31 80 ILE B C 1
ATOM 1582 O O . ILE B 1 80 ? -1.477 -18.312 -2.92 1 95.31 80 ILE B O 1
ATOM 1586 N N . SER B 1 81 ? -0.159 -16.484 -2.762 1 95.56 81 SER B N 1
ATOM 1587 C CA . SER B 1 81 ? 0.687 -17.172 -1.795 1 95.56 81 SER B CA 1
ATOM 1588 C C . SER B 1 81 ? -0.072 -17.469 -0.504 1 95.56 81 SER B C 1
ATOM 1590 O O . SER B 1 81 ? -1.028 -16.766 -0.169 1 95.56 81 SER B O 1
ATOM 1592 N N . VAL B 1 82 ? 0.355 -18.453 0.23 1 93.56 82 VAL B N 1
ATOM 1593 C CA . VAL B 1 82 ? -0.283 -18.875 1.473 1 93.56 82 VAL B CA 1
ATOM 1594 C C . VAL B 1 82 ? -0.232 -17.734 2.492 1 93.56 82 VAL B C 1
ATOM 1596 O O . VAL B 1 82 ? -1.217 -17.469 3.186 1 93.56 82 VAL B O 1
ATOM 1599 N N . SER B 1 83 ? 0.906 -17.109 2.611 1 94.75 83 SER B N 1
ATOM 1600 C CA . SER B 1 83 ? 1.076 -16.016 3.576 1 94.75 83 SER B CA 1
ATOM 1601 C C . SER B 1 83 ? 0.118 -14.867 3.291 1 94.75 83 SER B C 1
ATOM 1603 O O . SER B 1 83 ? -0.45 -14.281 4.215 1 94.75 83 SER B O 1
ATOM 1605 N N . VAL B 1 84 ? -0.067 -14.539 1.994 1 96.5 84 VAL B N 1
ATOM 1606 C CA . VAL B 1 84 ? -1 -13.484 1.626 1 96.5 84 VAL B CA 1
ATOM 1607 C C . VAL B 1 84 ? -2.432 -13.93 1.909 1 96.5 84 VAL B C 1
ATOM 1609 O O . VAL B 1 84 ? -3.248 -13.148 2.402 1 96.5 84 VAL B O 1
ATOM 1612 N N . LEU B 1 85 ? -2.699 -15.148 1.636 1 94.12 85 LEU B N 1
ATOM 1613 C CA . LEU B 1 85 ? -4.023 -15.695 1.905 1 94.12 85 LEU B CA 1
ATOM 1614 C C . LEU B 1 85 ? -4.359 -15.602 3.391 1 94.12 85 LEU B C 1
ATOM 1616 O O . LEU B 1 85 ? -5.484 -15.258 3.758 1 94.12 85 LEU B O 1
ATOM 1620 N N . GLU B 1 86 ? -3.436 -15.93 4.148 1 92.94 86 GLU B N 1
ATOM 1621 C CA . GLU B 1 86 ? -3.621 -15.844 5.594 1 92.94 86 GLU B CA 1
ATOM 1622 C C . GLU B 1 86 ? -3.92 -14.414 6.031 1 92.94 86 GLU B C 1
ATOM 1624 O O . GLU B 1 86 ? -4.801 -14.188 6.859 1 92.94 86 GLU B O 1
ATOM 1629 N N . LEU B 1 87 ? -3.17 -13.516 5.488 1 92.88 87 LEU B N 1
ATOM 1630 C CA . LEU B 1 87 ? -3.387 -12.109 5.797 1 92.88 87 LEU B CA 1
ATOM 1631 C C . LEU B 1 87 ? -4.793 -11.672 5.387 1 92.88 87 LEU B C 1
ATOM 1633 O O . LEU B 1 87 ? -5.504 -11.047 6.176 1 92.88 87 LEU B O 1
ATOM 1637 N N . LEU B 1 88 ? -5.16 -12.008 4.176 1 93.12 88 LEU B N 1
ATOM 1638 C CA . LEU B 1 88 ? -6.48 -11.648 3.664 1 93.12 88 LEU B CA 1
ATOM 1639 C C . LEU B 1 88 ? -7.582 -12.289 4.5 1 93.12 88 LEU B C 1
ATOM 1641 O O . LEU B 1 88 ? -8.609 -11.664 4.766 1 93.12 88 LEU B O 1
ATOM 1645 N N . GLY B 1 89 ? -7.344 -13.5 4.883 1 90.75 89 GLY B N 1
ATOM 1646 C CA . GLY B 1 89 ? -8.289 -14.195 5.746 1 90.75 89 GLY B CA 1
ATOM 1647 C C . GLY B 1 89 ? -8.508 -13.492 7.074 1 90.75 89 GLY B C 1
ATOM 1648 O O . GLY B 1 89 ? -9.641 -13.367 7.539 1 90.75 89 GLY B O 1
ATOM 1649 N N . LYS B 1 90 ? -7.473 -13.102 7.684 1 86.62 90 LYS B N 1
ATOM 1650 C CA . LYS B 1 90 ? -7.539 -12.391 8.961 1 86.62 90 LYS B CA 1
ATOM 1651 C C . LYS B 1 90 ? -8.312 -11.086 8.812 1 86.62 90 LYS B C 1
ATOM 1653 O O . LYS B 1 90 ? -9.094 -10.719 9.703 1 86.62 90 LYS B O 1
ATOM 1658 N N . LEU B 1 91 ? -8.078 -10.398 7.703 1 86.88 91 LEU B N 1
ATOM 1659 C CA . LEU B 1 91 ? -8.75 -9.125 7.461 1 86.88 91 LEU B CA 1
ATOM 1660 C C . LEU B 1 91 ? -10.242 -9.328 7.234 1 86.88 91 LEU B C 1
ATOM 1662 O O . LEU B 1 91 ? -11.062 -8.562 7.746 1 86.88 91 LEU B O 1
ATOM 1666 N N . VAL B 1 92 ? -10.562 -10.273 6.395 1 82 92 VAL B N 1
ATOM 1667 C CA . VAL B 1 92 ? -11.953 -10.57 6.059 1 82 92 VAL B CA 1
ATOM 1668 C C . VAL B 1 92 ? -12.664 -11.148 7.281 1 82 92 VAL B C 1
ATOM 1670 O O . VAL B 1 92 ? -13.828 -10.828 7.539 1 82 92 VAL B O 1
ATOM 1673 N N . GLY B 1 93 ? -12.023 -12.086 7.965 1 75.12 93 GLY B N 1
ATOM 1674 C CA . GLY B 1 93 ? -12.609 -12.656 9.172 1 75.12 93 GLY B CA 1
ATOM 1675 C C . GLY B 1 93 ? -12.977 -11.617 10.211 1 75.12 93 GLY B C 1
ATOM 1676 O O . GLY B 1 93 ? -14.031 -11.703 10.836 1 75.12 93 GLY B O 1
ATOM 1677 N N . LEU B 1 94 ? -12.133 -10.703 10.438 1 65.31 94 LEU B N 1
ATOM 1678 C CA . LEU B 1 94 ? -12.406 -9.625 11.375 1 65.31 94 LEU B CA 1
ATOM 1679 C C . LEU B 1 94 ? -13.625 -8.82 10.945 1 65.31 94 LEU B C 1
ATOM 1681 O O . LEU B 1 94 ? -14.312 -8.227 11.781 1 65.31 94 LEU B O 1
ATOM 1685 N N . SER B 1 95 ? -13.781 -8.734 9.562 1 63.69 95 SER B N 1
ATOM 1686 C CA . SER B 1 95 ? -14.93 -7.977 9.078 1 63.69 95 SER B CA 1
ATOM 1687 C C . SER B 1 95 ? -16.234 -8.719 9.336 1 63.69 95 SER B C 1
ATOM 1689 O O . SER B 1 95 ? -17.312 -8.227 9.008 1 63.69 95 SER B O 1
ATOM 1691 N N . GLY B 1 96 ? -16.156 -9.781 10.18 1 56.22 96 GLY B N 1
ATOM 1692 C CA . GLY B 1 96 ? -17.344 -10.523 10.57 1 56.22 96 GLY B CA 1
ATOM 1693 C C . GLY B 1 96 ? -17.688 -11.633 9.594 1 56.22 96 GLY B C 1
ATOM 1694 O O . GLY B 1 96 ? -18.75 -12.258 9.711 1 56.22 96 GLY B O 1
ATOM 1695 N N . LEU B 1 97 ? -17.078 -11.625 8.445 1 55.38 97 LEU B N 1
ATOM 1696 C CA . LEU B 1 97 ? -17.312 -12.797 7.609 1 55.38 97 LEU B CA 1
ATOM 1697 C C . LEU B 1 97 ? -16.531 -14 8.141 1 55.38 97 LEU B C 1
ATOM 1699 O O . LEU B 1 97 ? -15.531 -13.836 8.836 1 55.38 97 LEU B O 1
ATOM 1703 N N . LEU B 1 98 ? -17.078 -15.109 8.109 1 52.16 98 LEU B N 1
ATOM 1704 C CA . LEU B 1 98 ? -16.516 -16.328 8.695 1 52.16 98 LEU B CA 1
ATOM 1705 C C . LEU B 1 98 ? -15.07 -16.516 8.258 1 52.16 98 LEU B C 1
ATOM 1707 O O . LEU B 1 98 ? -14.758 -16.438 7.066 1 52.16 98 LEU B O 1
ATOM 1711 N N . PRO B 1 99 ? -14.18 -16.406 9.234 1 52.16 99 PRO B N 1
ATOM 1712 C CA . PRO B 1 99 ? -12.742 -16.594 9.016 1 52.16 99 PRO B CA 1
ATOM 1713 C C . PRO B 1 99 ? -12.422 -17.844 8.211 1 52.16 99 PRO B C 1
ATOM 1715 O O . PRO B 1 99 ? -12.898 -18.938 8.555 1 52.16 99 PRO B O 1
ATOM 1718 N N . ILE B 1 100 ? -12.352 -17.828 7.02 1 50.97 100 ILE B N 1
ATOM 1719 C CA . ILE B 1 100 ? -11.883 -19.031 6.328 1 50.97 100 ILE B CA 1
ATOM 1720 C C . ILE B 1 100 ? -10.469 -19.359 6.781 1 50.97 100 ILE B C 1
ATOM 1722 O O . ILE B 1 100 ? -9.609 -18.484 6.871 1 50.97 100 ILE B O 1
ATOM 1726 N N . HIS B 1 101 ? -10.266 -20.391 7.465 1 57.75 101 HIS B N 1
ATOM 1727 C CA . HIS B 1 101 ? -8.992 -20.859 8.008 1 57.75 101 HIS B CA 1
ATOM 1728 C C . HIS B 1 101 ? -7.918 -20.906 6.926 1 57.75 101 HIS B C 1
ATOM 1730 O O . HIS B 1 101 ? -8.109 -21.531 5.883 1 57.75 101 HIS B O 1
ATOM 1736 N N . PRO B 1 102 ? -6.938 -20.078 7.051 1 53.66 102 PRO B N 1
ATOM 1737 C CA . PRO B 1 102 ? -5.875 -20.109 6.043 1 53.66 102 PRO B CA 1
ATOM 1738 C C . PRO B 1 102 ? -5.469 -21.531 5.664 1 53.66 102 PRO B C 1
ATOM 1740 O O . PRO B 1 102 ? -5.137 -21.781 4.504 1 53.66 102 PRO B O 1
ATOM 1743 N N . LYS B 1 103 ? -5.449 -22.266 6.703 1 54.91 103 LYS B N 1
ATOM 1744 C CA . LYS B 1 103 ? -5.066 -23.656 6.445 1 54.91 103 LYS B CA 1
ATOM 1745 C C . LYS B 1 103 ? -6.012 -24.312 5.441 1 54.91 103 LYS B C 1
ATOM 1747 O O . LYS B 1 103 ? -5.598 -25.156 4.648 1 54.91 103 LYS B O 1
ATOM 1752 N N . THR B 1 104 ? -7.211 -23.922 5.578 1 58 104 THR B N 1
ATOM 1753 C CA . THR B 1 104 ? -8.156 -24.516 4.629 1 58 104 THR B CA 1
ATOM 1754 C C . THR B 1 104 ? -7.805 -24.109 3.201 1 58 104 THR B C 1
ATOM 1756 O O . THR B 1 104 ? -7.859 -24.922 2.283 1 58 104 THR B O 1
ATOM 1759 N N . TYR B 1 105 ? -7.535 -22.922 3.117 1 53.28 105 TYR B N 1
ATOM 1760 C CA . TYR B 1 105 ? -7.18 -22.438 1.786 1 53.28 105 TYR B CA 1
ATOM 1761 C C . TYR B 1 105 ? -5.898 -23.094 1.295 1 53.28 105 TYR B C 1
ATOM 1763 O O . TYR B 1 105 ? -5.805 -23.5 0.133 1 53.28 105 TYR B O 1
ATOM 1771 N N . ILE B 1 106 ? -5 -23.078 2.195 1 56.56 106 ILE B N 1
ATOM 1772 C CA . ILE B 1 106 ? -3.756 -23.766 1.836 1 56.56 106 ILE B CA 1
ATOM 1773 C C . ILE B 1 106 ? -4.055 -25.188 1.397 1 56.56 106 ILE B C 1
ATOM 1775 O O . ILE B 1 106 ? -3.498 -25.672 0.409 1 56.56 106 ILE B O 1
ATOM 1779 N N . ARG B 1 107 ? -4.859 -25.766 2.223 1 57.38 107 ARG B N 1
ATOM 1780 C CA . ARG B 1 107 ? -5.25 -27.125 1.887 1 57.38 107 ARG B CA 1
ATOM 1781 C C . ARG B 1 107 ? -5.957 -27.188 0.536 1 57.38 107 ARG B C 1
ATOM 1783 O O . ARG B 1 107 ? -5.707 -28.078 -0.266 1 57.38 107 ARG B O 1
ATOM 1790 N N . SER B 1 108 ? -6.691 -26.219 0.323 1 55.69 108 SER B N 1
ATOM 1791 C CA . SER B 1 108 ? -7.422 -26.203 -0.939 1 55.69 108 SER B CA 1
ATOM 1792 C C . SER B 1 108 ? -6.484 -25.984 -2.119 1 55.69 108 SER B C 1
ATOM 1794 O O . SER B 1 108 ? -6.664 -26.578 -3.184 1 55.69 108 SER B O 1
ATOM 1796 N N . GLN B 1 109 ? -5.574 -25.172 -1.884 1 54.16 109 GLN B N 1
ATOM 1797 C CA . GLN B 1 109 ? -4.562 -24.953 -2.914 1 54.16 109 GLN B CA 1
ATOM 1798 C C . GLN B 1 109 ? -3.732 -26.219 -3.139 1 54.16 109 GLN B C 1
ATOM 1800 O O . GLN B 1 109 ? -3.4 -26.547 -4.277 1 54.16 109 GLN B O 1
ATOM 1805 N N . ALA B 1 110 ? -3.41 -26.812 -1.984 1 58.19 110 ALA B N 1
ATOM 1806 C CA . ALA B 1 110 ? -2.717 -28.094 -2.061 1 58.19 110 ALA B CA 1
ATOM 1807 C C . ALA B 1 110 ? -3.533 -29.109 -2.85 1 58.19 110 ALA B C 1
ATOM 1809 O O . ALA B 1 110 ? -2.986 -29.859 -3.668 1 58.19 110 ALA B O 1
ATOM 1810 N N . TYR B 1 111 ? -4.824 -29.109 -2.605 1 57.22 111 TYR B N 1
ATOM 1811 C CA . TYR B 1 111 ? -5.707 -30.047 -3.307 1 57.22 111 TYR B CA 1
ATOM 1812 C C . TYR B 1 111 ? -5.766 -29.719 -4.793 1 57.22 111 TYR B C 1
ATOM 1814 O O . TYR B 1 111 ? -5.727 -30.625 -5.637 1 57.22 111 TYR B O 1
ATOM 1822 N N . ARG B 1 112 ? -5.848 -28.484 -5.051 1 56.22 112 ARG B N 1
ATOM 1823 C CA . ARG B 1 112 ? -5.871 -28.031 -6.438 1 56.22 112 ARG B CA 1
ATOM 1824 C C . ARG B 1 112 ? -4.578 -28.406 -7.156 1 56.22 112 ARG B C 1
ATOM 1826 O O . ARG B 1 112 ? -4.602 -28.875 -8.289 1 56.22 112 ARG B O 1
ATOM 1833 N N . LYS B 1 113 ? -3.5 -28.141 -6.512 1 56.94 113 LYS B N 1
ATOM 1834 C CA . LYS B 1 113 ? -2.201 -28.516 -7.066 1 56.94 113 LYS B CA 1
ATOM 1835 C C . LYS B 1 113 ? -2.105 -30.016 -7.285 1 56.94 113 LYS B C 1
ATOM 1837 O O . LYS B 1 113 ? -1.64 -30.469 -8.336 1 56.94 113 LYS B O 1
ATOM 1842 N N . ALA B 1 114 ? -2.484 -30.734 -6.277 1 58.38 114 ALA B N 1
ATOM 1843 C CA . ALA B 1 114 ? -2.473 -32.188 -6.379 1 58.38 114 ALA B CA 1
ATOM 1844 C C . ALA B 1 114 ? -3.389 -32.656 -7.504 1 58.38 114 ALA B C 1
ATOM 1846 O O . ALA B 1 114 ? -3.047 -33.594 -8.234 1 58.38 114 ALA B O 1
ATOM 1847 N N . ALA B 1 115 ? -4.465 -32.031 -7.664 1 55.16 115 ALA B N 1
ATOM 1848 C CA . ALA B 1 115 ? -5.43 -32.375 -8.703 1 55.16 115 ALA B CA 1
ATOM 1849 C C . ALA B 1 115 ? -4.879 -32.094 -10.094 1 55.16 115 ALA B C 1
ATOM 1851 O O . ALA B 1 115 ? -5.059 -32.875 -11.023 1 55.16 115 ALA B O 1
ATOM 1852 N N . LEU B 1 116 ? -4.277 -30.969 -10.148 1 56 116 LEU B N 1
ATOM 1853 C CA . LEU B 1 116 ? -3.668 -30.578 -11.414 1 56 116 LEU B CA 1
ATOM 1854 C C . LEU B 1 116 ? -2.525 -31.516 -11.781 1 56 116 LEU B C 1
ATOM 1856 O O . LEU B 1 116 ? -2.344 -31.859 -12.953 1 56 116 LEU B O 1
ATOM 1860 N N . GLU B 1 117 ? -1.711 -31.75 -10.773 1 55.38 117 GLU B N 1
ATOM 1861 C CA . GLU B 1 117 ? -0.607 -32.688 -10.992 1 55.38 117 GLU B CA 1
ATOM 1862 C C . GLU B 1 117 ? -1.12 -34.062 -11.352 1 55.38 117 GLU B C 1
ATOM 1864 O O . GLU B 1 117 ? -0.475 -34.812 -12.102 1 55.38 117 GLU B O 1
ATOM 1869 N N . ALA B 1 118 ? -2.289 -34.594 -10.789 1 59.44 118 ALA B N 1
ATOM 1870 C CA . ALA B 1 118 ? -2.869 -35.906 -11.062 1 59.44 118 ALA B CA 1
ATOM 1871 C C . ALA B 1 118 ? -3.455 -35.969 -12.469 1 59.44 118 ALA B C 1
ATOM 1873 O O . ALA B 1 118 ? -3.527 -37.062 -13.07 1 59.44 118 ALA B O 1
ATOM 1874 N N . GLN B 1 119 ? -3.867 -34.75 -12.93 1 57.59 119 GLN B N 1
ATOM 1875 C CA . GLN B 1 119 ? -4.441 -34.75 -14.273 1 57.59 119 GLN B CA 1
ATOM 1876 C C . GLN B 1 119 ? -3.35 -34.688 -15.336 1 57.59 119 GLN B C 1
ATOM 1878 O O . GLN B 1 119 ? -3.613 -34.938 -16.516 1 57.59 119 GLN B O 1
ATOM 1883 N N . SER B 1 120 ? -2.27 -34.344 -14.867 1 54.78 120 SER B N 1
ATOM 1884 C CA . SER B 1 120 ? -1.21 -34.469 -15.859 1 54.78 120 SER B CA 1
ATOM 1885 C C . SER B 1 120 ? -0.595 -35.875 -15.82 1 54.78 120 SER B C 1
ATOM 1887 O O . SER B 1 120 ? -0.542 -36.5 -14.758 1 54.78 120 SER B O 1
#

Secondary structure (DSSP, 8-state):
------TT--EEEEEE-SBTTB--EEEEEE--GGG---SGGG-SEEEEEE--S--TTS---EEE-HHHHHIIIIIS--EE-HHHHHHHHHHHHHTTS----HHHHHHHHHHHHHHHHHH-/------TT--EEEEEE-SBTTB--EEEEEE--GGG---SGGG-SEEEEEE--S--TTS---EEE-HHHHHIIIIIS--EE-HHHHHHHHHHHHHTTS----HHHHHHHHHHHHHHHHHH-